Protein AF-0000000081114114 (afdb_homodimer)

InterPro domains:
  IPR005135 Endonuclease/exonuclease/phosphatase [PF03372] (8-109)
  IPR036691 Endonuclease/exonuclease/phosphatase superfamily [G3DSA:3.60.10.10] (4-136)
  IPR036691 Endonuclease/exonuclease/phosphatase superfamily [SSF56219] (5-132)

Structure (mmCIF, N/CA/C/O backbone):
data_AF-0000000081114114-model_v1
#
loop_
_entity.id
_entity.type
_entity.pdbx_description
1 polymer 'Endonuclease/exonuclease/phosphatase domain-containing protein'
#
loop_
_atom_site.group_PDB
_atom_site.id
_atom_site.type_symbol
_atom_site.label_atom_id
_atom_site.label_alt_id
_atom_site.label_comp_id
_atom_site.label_asym_id
_atom_site.label_entity_id
_atom_site.label_seq_id
_atom_site.pdbx_PDB_ins_code
_atom_site.Cartn_x
_atom_site.Cartn_y
_atom_site.Cartn_z
_atom_site.occupancy
_atom_site.B_iso_or_equiv
_atom_site.auth_seq_id
_atom_site.auth_comp_id
_atom_site.auth_asym_id
_atom_site.auth_atom_id
_atom_site.pdbx_PDB_model_num
ATOM 1 N N . MET A 1 1 ? -16.547 -16 9.93 1 37.5 1 MET A N 1
ATOM 2 C CA . MET A 1 1 ? -16.812 -14.609 9.562 1 37.5 1 MET A CA 1
ATOM 3 C C . MET A 1 1 ? -15.562 -13.75 9.773 1 37.5 1 MET A C 1
ATOM 5 O O . MET A 1 1 ? -14.805 -13.969 10.719 1 37.5 1 MET A O 1
ATOM 9 N N . LEU A 1 2 ? -15.039 -13.219 8.719 1 48.25 2 LEU A N 1
ATOM 10 C CA . LEU A 1 2 ? -13.75 -12.555 8.844 1 48.25 2 LEU A CA 1
ATOM 11 C C . LEU A 1 2 ? -13.797 -11.453 9.898 1 48.25 2 LEU A C 1
ATOM 13 O O . LEU A 1 2 ? -14.156 -10.312 9.586 1 48.25 2 LEU A O 1
ATOM 17 N N . ASN A 1 3 ? -14.141 -11.703 11.172 1 54.16 3 ASN A N 1
ATOM 18 C CA . ASN A 1 3 ? -14.328 -10.742 12.25 1 54.16 3 ASN A CA 1
ATOM 19 C C . ASN A 1 3 ? -13.102 -9.844 12.414 1 54.16 3 ASN A C 1
ATOM 21 O O . ASN A 1 3 ? -13.211 -8.719 12.906 1 54.16 3 ASN A O 1
ATOM 25 N N . LYS A 1 4 ? -11.977 -10.461 11.922 1 69.81 4 LYS A N 1
ATOM 26 C CA . LYS A 1 4 ? -10.758 -9.672 12.109 1 69.81 4 LYS A CA 1
ATOM 27 C C . LYS A 1 4 ? -9.859 -9.75 10.875 1 69.81 4 LYS A C 1
ATOM 29 O O . LYS A 1 4 ? -9.523 -10.844 10.414 1 69.81 4 LYS A O 1
ATOM 34 N N . ILE A 1 5 ? -9.859 -8.672 10.023 1 80.56 5 ILE A N 1
ATOM 35 C CA . ILE A 1 5 ? -8.984 -8.758 8.859 1 80.56 5 ILE A CA 1
ATOM 36 C C . ILE A 1 5 ? -7.812 -7.789 9.016 1 80.56 5 ILE A C 1
ATOM 38 O O . ILE A 1 5 ? -8.008 -6.629 9.375 1 80.56 5 ILE A O 1
ATOM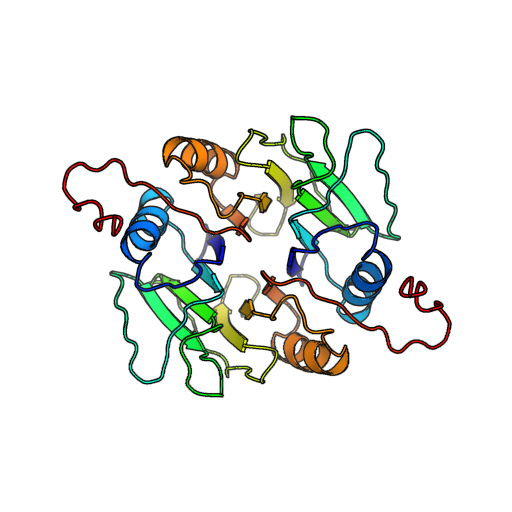 42 N N . LYS A 1 6 ? -6.625 -8.359 8.922 1 86.19 6 LYS A N 1
ATOM 43 C CA . LYS A 1 6 ? -5.387 -7.586 8.953 1 86.19 6 LYS A CA 1
ATOM 44 C C . LYS A 1 6 ? -4.684 -7.621 7.594 1 86.19 6 LYS A C 1
ATOM 46 O O . LYS A 1 6 ? -4.293 -8.688 7.121 1 86.19 6 LYS A O 1
ATOM 51 N N . ILE A 1 7 ? -4.551 -6.387 7.016 1 87.5 7 ILE A N 1
ATOM 52 C CA . ILE A 1 7 ? -3.941 -6.273 5.695 1 87.5 7 ILE A CA 1
ATOM 53 C C . ILE A 1 7 ? -2.754 -5.312 5.758 1 87.5 7 ILE A C 1
ATOM 55 O O . ILE A 1 7 ? -2.834 -4.258 6.391 1 87.5 7 ILE A O 1
ATOM 59 N N . ALA A 1 8 ? -1.68 -5.715 5.066 1 87.06 8 ALA A N 1
ATOM 60 C CA . ALA A 1 8 ? -0.523 -4.836 4.93 1 87.06 8 ALA A CA 1
ATOM 61 C C . ALA A 1 8 ? 0.02 -4.855 3.504 1 87.06 8 ALA A C 1
ATOM 63 O O . ALA A 1 8 ? -0.26 -5.781 2.74 1 87.06 8 ALA A O 1
ATOM 64 N N . THR A 1 9 ? 0.69 -3.801 3.135 1 86.75 9 THR A N 1
ATOM 65 C CA . THR A 1 9 ? 1.368 -3.725 1.846 1 86.75 9 THR A CA 1
ATOM 66 C C . THR A 1 9 ? 2.875 -3.576 2.035 1 86.75 9 THR A C 1
ATOM 68 O O . THR A 1 9 ? 3.326 -2.984 3.018 1 86.75 9 THR A O 1
ATOM 71 N N . TRP A 1 10 ? 3.67 -4.148 1.046 1 84.38 10 TRP A N 1
ATOM 72 C CA . TRP A 1 10 ? 5.125 -4.098 1.134 1 84.38 10 TRP A CA 1
ATOM 73 C C . TRP A 1 10 ? 5.754 -4.117 -0.254 1 84.38 10 TRP A C 1
ATOM 75 O O . TRP A 1 10 ? 5.465 -5 -1.062 1 84.38 10 TRP A O 1
ATOM 85 N N . ASN A 1 11 ? 6.551 -3.113 -0.497 1 83.12 11 ASN A N 1
ATOM 86 C CA . ASN A 1 11 ? 7.465 -3.207 -1.628 1 83.12 11 ASN A CA 1
ATOM 87 C C . ASN A 1 11 ? 8.766 -3.908 -1.24 1 83.12 11 ASN A C 1
ATOM 89 O O . ASN A 1 11 ? 9.602 -3.33 -0.549 1 83.12 11 ASN A O 1
ATOM 93 N N . THR A 1 12 ? 8.945 -5.082 -1.725 1 83.38 12 THR A N 1
ATOM 94 C CA . THR A 1 12 ? 10 -5.934 -1.192 1 83.38 12 THR A CA 1
ATOM 95 C C . THR A 1 12 ? 11.305 -5.719 -1.965 1 83.38 12 THR A C 1
ATOM 97 O O . THR A 1 12 ? 12.375 -6.145 -1.52 1 83.38 12 THR A O 1
ATOM 100 N N . ASN A 1 13 ? 11.164 -5.188 -3.176 1 83.88 13 ASN A N 1
ATOM 101 C CA . ASN A 1 13 ? 12.328 -5.125 -4.059 1 83.88 13 ASN A CA 1
ATOM 102 C C . ASN A 1 13 ? 12.938 -6.504 -4.277 1 83.88 13 ASN A C 1
ATOM 104 O O . ASN A 1 13 ? 14.148 -6.676 -4.148 1 83.88 13 ASN A O 1
ATOM 108 N N . GLY A 1 14 ? 12.148 -7.379 -4.473 1 89.94 14 GLY A N 1
ATOM 109 C CA . GLY A 1 14 ? 12.508 -8.781 -4.586 1 89.94 14 GLY A CA 1
ATOM 110 C C . GLY A 1 14 ? 11.922 -9.641 -3.486 1 89.94 14 GLY A C 1
ATOM 111 O O . GLY A 1 14 ? 12.328 -9.547 -2.328 1 89.94 14 GLY A O 1
ATOM 112 N N . LEU A 1 15 ? 11.102 -10.5 -3.783 1 92.19 15 LEU A N 1
ATOM 113 C CA . LEU A 1 15 ? 10.383 -11.297 -2.795 1 92.19 15 LEU A CA 1
ATOM 114 C C . LEU A 1 15 ? 11.234 -12.469 -2.318 1 92.19 15 LEU A C 1
ATOM 116 O O . LEU A 1 15 ? 11.289 -12.758 -1.12 1 92.19 15 LEU A O 1
ATOM 120 N N . SER A 1 16 ? 11.914 -13.109 -3.197 1 94.38 16 SER A N 1
ATOM 121 C CA . SER A 1 16 ? 12.664 -14.312 -2.85 1 94.38 16 SER A CA 1
ATOM 122 C C . SER A 1 16 ? 13.75 -14.008 -1.826 1 94.38 16 SER A C 1
ATOM 124 O O . SER A 1 16 ? 13.852 -14.68 -0.796 1 94.38 16 SER A O 1
ATOM 126 N N . PRO A 1 17 ? 14.555 -12.953 -2.111 1 89 17 PRO A N 1
ATOM 127 C CA . PRO A 1 17 ? 15.586 -12.648 -1.114 1 89 17 PRO A CA 1
ATOM 128 C C . PRO A 1 17 ? 14.992 -12.219 0.229 1 89 17 PRO A C 1
ATOM 130 O O . PRO A 1 17 ? 15.672 -12.289 1.255 1 89 17 PRO A O 1
ATOM 133 N N . ASN A 1 18 ? 13.75 -11.867 0.223 1 87 18 ASN A N 1
ATOM 134 C CA . ASN A 1 18 ? 13.141 -11.352 1.443 1 87 18 ASN A CA 1
ATOM 135 C C . ASN A 1 18 ? 12.102 -12.312 2 1 87 18 ASN A C 1
ATOM 137 O O . ASN A 1 18 ? 11.281 -11.93 2.838 1 87 18 ASN A O 1
ATOM 141 N N . LYS A 1 19 ? 12.086 -13.5 1.555 1 91.25 19 LYS A N 1
ATOM 142 C CA . LYS A 1 19 ? 11.094 -14.492 1.96 1 91.25 19 LYS A CA 1
ATOM 143 C C . LYS A 1 19 ? 11.078 -14.664 3.477 1 91.25 19 LYS A C 1
ATOM 145 O O . LYS A 1 19 ? 10 -14.727 4.082 1 91.25 19 LYS A O 1
ATOM 150 N N . GLY A 1 20 ? 12.266 -14.742 4.066 1 87.69 20 GLY A N 1
ATOM 151 C CA . GLY A 1 20 ? 12.336 -14.898 5.512 1 87.69 20 GLY A CA 1
ATOM 152 C C . GLY A 1 20 ? 11.648 -13.781 6.27 1 87.69 20 GLY A C 1
ATOM 153 O O . GLY A 1 20 ? 10.883 -14.039 7.203 1 87.69 20 GLY A O 1
ATOM 154 N N . GLU A 1 21 ? 11.906 -12.633 5.883 1 84.06 21 GLU A N 1
ATOM 155 C CA . GLU A 1 21 ? 11.305 -11.469 6.531 1 84.06 21 GLU A CA 1
ATOM 156 C C . GLU A 1 21 ? 9.789 -11.453 6.324 1 84.06 21 GLU A C 1
ATOM 158 O O . GLU A 1 21 ? 9.039 -11.062 7.223 1 84.06 21 GLU A O 1
ATOM 163 N N . VAL A 1 22 ? 9.422 -11.844 5.223 1 87.62 22 VAL A N 1
ATOM 164 C CA . VAL A 1 22 ? 7.996 -11.914 4.918 1 87.62 22 VAL A CA 1
ATOM 165 C C . VAL A 1 22 ? 7.316 -12.914 5.852 1 87.62 22 VAL A C 1
ATOM 167 O O . VAL A 1 22 ? 6.27 -12.617 6.43 1 87.62 22 VAL A O 1
ATOM 170 N N . GLU A 1 23 ? 7.906 -14.023 6.016 1 91.25 23 GLU A N 1
ATOM 171 C CA . GLU A 1 23 ? 7.348 -15.055 6.891 1 91.25 23 GLU A CA 1
ATOM 172 C C . GLU A 1 23 ? 7.246 -14.562 8.328 1 91.25 23 GLU A C 1
ATOM 174 O O . GLU A 1 23 ? 6.246 -14.805 9.008 1 91.25 23 GLU A O 1
ATOM 179 N N . VAL A 1 24 ? 8.242 -13.891 8.719 1 84.25 24 VAL A N 1
ATOM 180 C CA . VAL A 1 24 ? 8.258 -13.352 10.078 1 84.25 24 VAL A CA 1
ATOM 181 C C . VAL A 1 24 ? 7.129 -12.344 10.242 1 84.25 24 VAL A C 1
ATOM 183 O O . VAL A 1 24 ? 6.395 -12.375 11.234 1 84.25 24 VAL A O 1
ATOM 186 N N . LEU A 1 25 ? 6.984 -11.508 9.32 1 83.69 25 LEU A N 1
ATOM 187 C CA . LEU A 1 25 ? 5.945 -10.484 9.352 1 83.69 25 LEU A CA 1
ATOM 188 C C . LEU A 1 25 ? 4.559 -11.117 9.422 1 83.69 25 LEU A C 1
ATOM 190 O O . LEU A 1 25 ? 3.717 -10.703 10.219 1 83.69 25 LEU A O 1
ATOM 194 N N . LEU A 1 26 ? 4.348 -12.086 8.594 1 90.44 26 LEU A N 1
ATOM 195 C CA . LEU A 1 26 ? 3.061 -12.773 8.531 1 90.44 26 LEU A CA 1
ATOM 196 C C . LEU A 1 26 ? 2.732 -13.438 9.867 1 90.44 26 LEU A C 1
ATOM 198 O O . LEU A 1 26 ? 1.609 -13.32 10.367 1 90.44 26 LEU A O 1
ATOM 202 N N . LYS A 1 27 ? 3.705 -14.047 10.398 1 89.19 27 LYS A N 1
ATOM 203 C CA . LYS A 1 27 ? 3.502 -14.805 11.633 1 89.19 27 LYS A CA 1
ATOM 204 C C . LYS A 1 27 ? 3.383 -13.867 12.836 1 89.19 27 LYS A C 1
ATOM 206 O O . LYS A 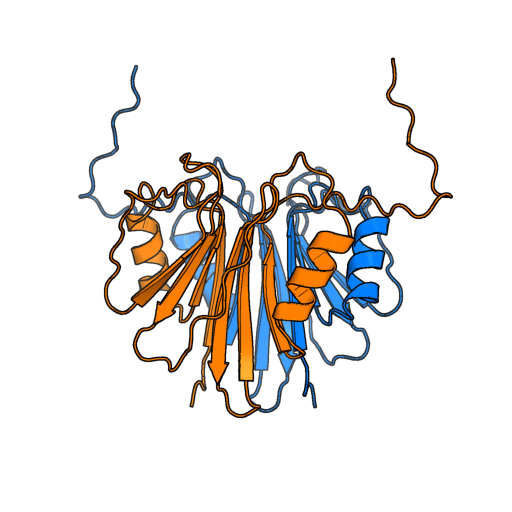1 27 ? 2.449 -13.984 13.625 1 89.19 27 LYS A O 1
ATOM 211 N N . MET A 1 28 ? 4.277 -12.969 12.961 1 84.19 28 MET A N 1
ATOM 212 C CA . MET A 1 28 ? 4.367 -12.102 14.133 1 84.19 28 MET A CA 1
ATOM 213 C C . MET A 1 28 ? 3.104 -11.258 14.281 1 84.19 28 MET A C 1
ATOM 215 O O . MET A 1 28 ? 2.639 -11.016 15.398 1 84.19 28 MET A O 1
ATOM 219 N N . HIS A 1 29 ? 2.602 -10.891 13.188 1 83.88 29 HIS A N 1
ATOM 220 C CA . HIS A 1 29 ? 1.471 -9.977 13.266 1 83.88 29 HIS A CA 1
ATOM 221 C C . HIS A 1 29 ? 0.183 -10.648 12.797 1 83.88 29 HIS A C 1
ATOM 223 O O . HIS A 1 29 ? -0.855 -9.992 12.68 1 83.88 29 HIS A O 1
ATOM 229 N N . ASP A 1 30 ? 0.283 -11.875 12.555 1 89.44 30 ASP A N 1
ATOM 230 C CA . ASP A 1 30 ? -0.873 -12.688 12.18 1 89.44 30 ASP A CA 1
ATOM 231 C C . ASP A 1 30 ? -1.651 -12.031 11.039 1 89.44 30 ASP A C 1
ATOM 233 O O . ASP A 1 30 ? -2.869 -11.859 11.125 1 89.44 30 ASP A O 1
ATOM 237 N N . LEU A 1 31 ? -0.92 -11.617 9.961 1 89.62 31 LEU A N 1
ATOM 238 C CA . LEU A 1 31 ? -1.549 -10.945 8.828 1 89.62 31 LEU A CA 1
ATOM 239 C C . LEU A 1 31 ? -2.436 -11.906 8.047 1 89.62 31 LEU A C 1
ATOM 241 O O . LEU A 1 31 ? -2.059 -13.055 7.812 1 89.62 31 LEU A O 1
ATOM 245 N N . ASP A 1 32 ? -3.59 -11.391 7.664 1 90.38 32 ASP A N 1
ATOM 246 C CA . ASP A 1 32 ? -4.496 -12.18 6.832 1 90.38 32 ASP A CA 1
ATOM 247 C C . ASP A 1 32 ? -4.125 -12.07 5.355 1 90.38 32 ASP A C 1
ATOM 249 O O . ASP A 1 32 ? -4.211 -13.047 4.613 1 90.38 32 ASP A O 1
ATOM 253 N N . ILE A 1 33 ? -3.748 -10.852 5 1 90.75 33 ILE A N 1
ATOM 254 C CA . ILE A 1 33 ? -3.396 -10.562 3.613 1 90.75 33 ILE A CA 1
ATOM 255 C C . ILE A 1 33 ? -2.17 -9.656 3.568 1 90.75 33 ILE A C 1
ATOM 257 O O . ILE A 1 33 ? -2.078 -8.688 4.324 1 90.75 33 ILE A O 1
ATOM 261 N N . LEU A 1 34 ? -1.239 -9.992 2.734 1 91.69 34 LEU A N 1
ATOM 262 C CA . LEU A 1 34 ? -0.094 -9.141 2.434 1 91.69 34 LEU A CA 1
ATOM 263 C C . LEU A 1 34 ? -0.015 -8.844 0.94 1 91.69 34 LEU A C 1
ATOM 265 O O . LEU A 1 34 ? 0.002 -9.766 0.12 1 91.69 34 LEU A O 1
ATOM 269 N N . LEU A 1 35 ? -0.021 -7.594 0.625 1 91.06 35 LEU A N 1
ATOM 270 C CA . LEU A 1 35 ? 0.13 -7.133 -0.751 1 91.06 35 LEU A CA 1
ATOM 271 C C . LEU A 1 35 ? 1.579 -6.762 -1.045 1 91.06 35 LEU A C 1
ATOM 273 O O . LEU A 1 35 ? 2.158 -5.914 -0.362 1 91.06 35 LEU A O 1
ATOM 277 N N . ILE A 1 36 ? 2.107 -7.355 -2.078 1 91.44 36 ILE A N 1
ATOM 278 C CA . ILE A 1 36 ? 3.525 -7.172 -2.363 1 91.44 36 ILE A CA 1
ATOM 279 C C . ILE A 1 36 ? 3.695 -6.508 -3.729 1 91.44 36 ILE A C 1
ATOM 281 O O . ILE A 1 36 ? 3.061 -6.91 -4.703 1 91.44 36 ILE A O 1
ATOM 285 N N . ALA A 1 37 ? 4.492 -5.508 -3.723 1 88.56 37 ALA A N 1
ATOM 286 C CA . ALA A 1 37 ? 4.996 -4.945 -4.973 1 88.56 37 ALA A CA 1
ATOM 287 C C . ALA A 1 37 ? 6.473 -5.285 -5.172 1 88.56 37 ALA A C 1
ATOM 289 O O . ALA A 1 37 ? 7.227 -5.383 -4.199 1 88.56 37 ALA A O 1
ATOM 290 N N . GLU A 1 38 ? 6.91 -5.438 -6.441 1 88.5 38 GLU A N 1
ATOM 291 C CA . GLU A 1 38 ? 8.273 -5.746 -6.871 1 88.5 38 GLU A CA 1
ATOM 292 C C . GLU A 1 38 ? 8.711 -7.121 -6.379 1 88.5 38 GLU A C 1
ATOM 294 O O . GLU A 1 38 ? 9.664 -7.234 -5.613 1 88.5 38 GLU A O 1
ATOM 299 N N . THR A 1 39 ? 8.086 -8.109 -6.859 1 94.12 39 THR A N 1
ATOM 300 C CA . THR A 1 39 ? 8.477 -9.484 -6.555 1 94.12 39 THR A CA 1
ATOM 301 C C . THR A 1 39 ? 9.758 -9.859 -7.293 1 94.12 39 THR A C 1
ATOM 303 O O . THR A 1 39 ? 10.539 -10.688 -6.812 1 94.12 39 THR A O 1
ATOM 306 N N . HIS A 1 40 ? 9.938 -9.312 -8.461 1 95.75 40 HIS A N 1
ATOM 307 C CA . HIS A 1 40 ? 11.016 -9.633 -9.383 1 95.75 40 HIS A CA 1
ATOM 308 C C . HIS A 1 40 ? 10.914 -11.078 -9.867 1 95.75 40 HIS A C 1
ATOM 310 O O . HIS A 1 40 ? 11.938 -11.734 -10.086 1 95.75 40 HIS A O 1
ATOM 316 N N . PHE A 1 41 ? 9.734 -11.578 -9.938 1 97.44 41 PHE A N 1
ATOM 317 C CA . PHE A 1 41 ? 9.523 -12.953 -10.359 1 97.44 41 PHE A CA 1
ATOM 318 C C . PHE A 1 41 ? 9.484 -13.047 -11.883 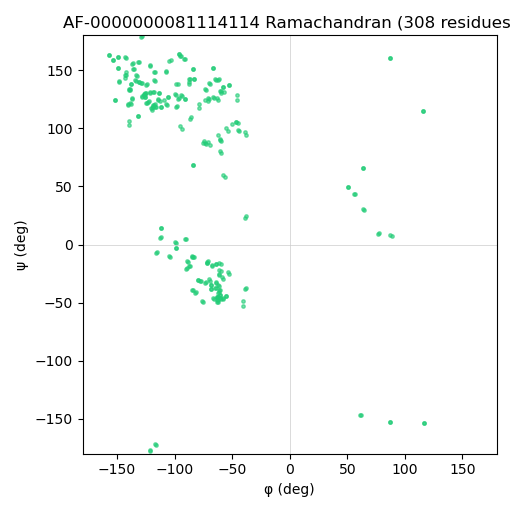1 97.44 41 PHE A C 1
ATOM 320 O O . PHE A 1 41 ? 9.07 -12.102 -12.555 1 97.44 41 PHE A O 1
ATOM 327 N N . THR A 1 42 ? 9.867 -14.156 -12.406 1 97.25 42 THR A N 1
ATOM 328 C CA . THR A 1 42 ? 9.688 -14.594 -13.789 1 97.25 42 THR A CA 1
ATOM 329 C C . THR A 1 42 ? 8.906 -15.898 -13.844 1 97.25 42 THR A C 1
ATOM 331 O O . THR A 1 42 ? 8.438 -16.406 -12.82 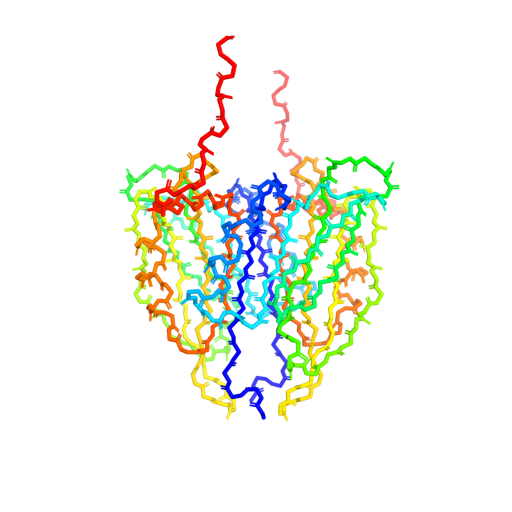1 97.25 42 THR A O 1
ATOM 334 N N . LYS A 1 43 ? 8.789 -16.344 -15.031 1 94.69 43 LYS A N 1
ATOM 335 C CA . LYS A 1 43 ? 8.062 -17.594 -15.219 1 94.69 43 LYS A CA 1
ATOM 336 C C . LYS A 1 43 ? 8.75 -18.734 -14.477 1 94.69 43 LYS A C 1
ATOM 338 O O . LYS A 1 43 ? 8.109 -19.75 -14.164 1 94.69 43 LYS A O 1
ATOM 343 N N . ASN A 1 44 ? 9.945 -18.516 -14.102 1 95.44 44 ASN A N 1
ATOM 344 C CA . ASN A 1 44 ? 10.727 -19.578 -13.469 1 95.44 44 ASN A CA 1
ATOM 345 C C . ASN A 1 44 ? 10.734 -19.438 -11.945 1 95.44 44 ASN A C 1
ATOM 347 O O . ASN A 1 44 ? 11.312 -20.266 -11.25 1 95.44 44 ASN A O 1
ATOM 351 N N . SER A 1 45 ? 10.133 -18.422 -11.531 1 96.06 45 SER A N 1
ATOM 352 C CA . SER A 1 45 ? 10.148 -18.172 -10.094 1 96.06 45 SER A CA 1
ATOM 353 C C . SER A 1 45 ? 9.062 -18.969 -9.383 1 96.06 45 SER A C 1
ATOM 355 O O . SER A 1 45 ? 7.98 -19.188 -9.93 1 96.06 45 SER A O 1
ATOM 357 N N . GLN A 1 46 ? 9.461 -19.422 -8.211 1 93.56 46 GLN A N 1
ATOM 358 C CA . GLN A 1 46 ? 8.508 -20.109 -7.336 1 93.56 46 GLN A CA 1
ATOM 359 C C . GLN A 1 46 ? 8.758 -19.75 -5.875 1 93.56 46 GLN A C 1
ATOM 361 O O . GLN A 1 46 ? 9.906 -19.562 -5.461 1 93.56 46 GLN A O 1
ATOM 366 N N . ILE A 1 47 ? 7.656 -19.688 -5.141 1 96.06 47 ILE A N 1
ATOM 367 C CA . ILE A 1 47 ? 7.773 -19.422 -3.715 1 96.06 47 ILE A CA 1
ATOM 368 C C . ILE A 1 47 ? 6.652 -20.125 -2.959 1 96.06 47 ILE A C 1
ATOM 370 O O . ILE A 1 47 ? 5.531 -20.234 -3.463 1 96.06 47 ILE A O 1
ATOM 374 N N . TYR A 1 48 ? 7.027 -20.656 -1.806 1 97 48 TYR A N 1
ATOM 375 C CA . TYR A 1 48 ? 6.066 -21.281 -0.905 1 97 48 TYR A CA 1
ATOM 376 C C . TYR A 1 48 ? 6.16 -20.688 0.494 1 97 48 TYR A C 1
ATOM 378 O O . TYR A 1 48 ? 7.258 -20.531 1.035 1 97 48 TYR A O 1
ATOM 386 N N . ILE A 1 49 ? 5.043 -20.312 0.994 1 97.12 49 ILE A N 1
ATOM 387 C CA . ILE A 1 49 ? 4.922 -19.859 2.371 1 97.12 49 ILE A CA 1
ATOM 388 C C . ILE A 1 49 ? 3.805 -20.625 3.076 1 97.12 49 ILE A C 1
ATOM 390 O O . ILE A 1 49 ? 2.656 -20.609 2.631 1 97.12 49 ILE A O 1
ATOM 394 N N . LYS A 1 50 ? 4.09 -21.203 4.207 1 96.81 50 LYS A N 1
ATOM 395 C CA . LYS A 1 50 ? 3.152 -22.047 4.93 1 96.81 50 LYS A CA 1
ATOM 396 C C . LYS A 1 50 ? 1.893 -21.266 5.312 1 96.81 50 LYS A C 1
ATOM 398 O O . LYS A 1 50 ? 1.975 -20.141 5.785 1 96.81 50 LYS A O 1
ATOM 403 N N . ASN A 1 51 ? 0.7 -21.859 5.047 1 97.75 51 ASN A N 1
ATOM 404 C CA . ASN A 1 51 ? -0.614 -21.391 5.469 1 97.75 51 ASN A CA 1
ATOM 405 C C . ASN A 1 51 ? -1.09 -20.219 4.617 1 97.75 51 ASN A C 1
ATOM 407 O O . ASN A 1 51 ? -2.074 -19.562 4.953 1 97.75 51 ASN A O 1
ATOM 411 N N . TYR A 1 52 ? -0.311 -20 3.561 1 98.38 52 TYR A N 1
ATOM 412 C CA . TYR A 1 52 ? -0.72 -18.906 2.684 1 98.38 52 TYR A CA 1
ATOM 413 C C . TYR A 1 52 ? -0.784 -19.375 1.232 1 98.38 52 TYR A C 1
ATOM 415 O O . TYR A 1 52 ? 0.061 -20.141 0.784 1 98.38 52 TYR A O 1
ATOM 423 N N . ASN A 1 53 ? -1.828 -18.922 0.55 1 98.25 53 ASN A N 1
ATOM 424 C CA . ASN A 1 53 ? -1.856 -18.969 -0.908 1 98.25 53 ASN A CA 1
ATOM 425 C C . ASN A 1 53 ? -1.207 -17.734 -1.521 1 98.25 53 ASN A C 1
ATOM 427 O O . ASN A 1 53 ? -1.371 -16.625 -1.013 1 98.25 53 ASN A O 1
ATOM 431 N N . ILE A 1 54 ? -0.502 -17.969 -2.623 1 98.12 54 ILE A N 1
ATOM 432 C CA . ILE A 1 54 ? 0.231 -16.875 -3.244 1 98.12 54 ILE A CA 1
ATOM 433 C C . ILE A 1 54 ? -0.168 -16.75 -4.715 1 98.12 54 ILE A C 1
ATOM 435 O O . ILE A 1 54 ? -0.123 -17.734 -5.457 1 98.12 54 ILE A O 1
ATOM 439 N N . TYR A 1 55 ? -0.557 -15.586 -5.082 1 97.94 55 TYR A N 1
ATOM 440 C CA . TYR A 1 55 ? -0.852 -15.242 -6.469 1 97.94 55 TYR A CA 1
ATOM 441 C C . TYR A 1 55 ? 0.09 -14.156 -6.973 1 97.94 55 TYR A C 1
ATOM 443 O O . TYR A 1 55 ? 0.41 -13.219 -6.246 1 97.94 55 TYR A O 1
ATOM 451 N N . THR A 1 56 ? 0.508 -14.305 -8.234 1 97.06 56 THR A N 1
ATOM 452 C CA . THR A 1 56 ? 1.513 -13.367 -8.711 1 97.06 56 THR A CA 1
ATOM 453 C C . THR A 1 56 ? 1.162 -12.859 -10.109 1 97.06 56 THR A C 1
ATOM 455 O O . THR A 1 56 ? 0.472 -13.547 -10.867 1 97.06 56 THR A O 1
ATOM 458 N N . THR A 1 57 ? 1.58 -11.688 -10.383 1 96.19 57 THR A N 1
ATOM 459 C CA . THR A 1 57 ? 1.646 -11.102 -11.719 1 96.19 57 THR A CA 1
ATOM 460 C C . THR A 1 57 ? 3.062 -10.625 -12.031 1 96.19 57 THR A C 1
ATOM 462 O O . THR A 1 57 ? 3.602 -9.766 -11.328 1 96.19 57 THR A O 1
ATOM 465 N N . ASN A 1 58 ? 3.572 -11.164 -13.086 1 96.56 58 ASN A N 1
ATOM 466 C CA . ASN A 1 58 ? 4.938 -10.82 -13.469 1 96.56 58 ASN A CA 1
ATOM 467 C C . ASN A 1 58 ? 4.969 -9.695 -14.5 1 96.56 58 ASN A C 1
ATOM 469 O O . ASN A 1 58 ? 3.959 -9.414 -15.148 1 96.56 58 ASN A O 1
ATOM 473 N N . HIS A 1 59 ? 6.145 -9.172 -14.531 1 95.38 59 HIS A N 1
ATOM 474 C CA . HIS A 1 59 ? 6.332 -8.258 -15.648 1 95.38 59 HIS A CA 1
ATOM 475 C C . HIS A 1 59 ? 6.184 -8.977 -16.984 1 95.38 59 HIS A C 1
ATOM 477 O O . HIS A 1 59 ? 6.66 -10.102 -17.141 1 95.38 59 HIS A O 1
ATOM 483 N N . PRO A 1 60 ? 5.578 -8.305 -17.922 1 94.75 60 PRO A N 1
ATOM 484 C CA . PRO A 1 60 ? 5.246 -9 -19.156 1 94.75 60 PRO A CA 1
ATOM 485 C C . PRO A 1 60 ? 6.473 -9.312 -20.016 1 94.75 60 PRO A C 1
ATOM 487 O O . PRO A 1 60 ? 6.426 -10.188 -20.875 1 94.75 60 PRO A O 1
ATOM 490 N N . ASP A 1 61 ? 7.535 -8.703 -19.75 1 94.69 61 ASP A N 1
ATOM 491 C CA . ASP A 1 61 ? 8.703 -8.938 -20.594 1 94.69 61 ASP A CA 1
ATOM 492 C C . ASP A 1 61 ? 9.469 -10.172 -20.125 1 94.69 61 ASP A C 1
ATOM 494 O O . ASP A 1 61 ? 10.461 -10.562 -20.75 1 94.69 61 ASP A O 1
ATOM 498 N N . GLY A 1 62 ? 9.148 -10.633 -19.094 1 93.94 62 GLY A N 1
ATOM 499 C CA . GLY A 1 62 ? 9.711 -11.891 -18.625 1 93.94 62 GLY A CA 1
ATOM 500 C C . GLY A 1 62 ? 11 -11.727 -17.859 1 93.94 62 GLY A C 1
ATOM 501 O O . GLY A 1 62 ? 11.617 -12.711 -17.453 1 93.94 62 GLY A O 1
ATOM 502 N N . THR A 1 63 ? 11.344 -10.469 -17.578 1 94.19 63 THR A N 1
ATOM 503 C CA . THR A 1 63 ? 12.57 -10.219 -16.812 1 94.19 63 THR A CA 1
ATOM 504 C C . THR A 1 63 ? 12.266 -10.039 -15.336 1 94.19 63 THR A C 1
ATOM 506 O O . THR A 1 63 ? 11.109 -9.844 -14.953 1 94.19 63 THR A O 1
ATOM 509 N N . ALA A 1 64 ? 13.344 -10.156 -14.617 1 95.62 64 ALA A N 1
ATOM 510 C CA . ALA A 1 64 ? 13.203 -10.164 -13.164 1 95.62 64 ALA A CA 1
ATOM 511 C C . ALA A 1 64 ? 13.133 -8.742 -12.617 1 95.62 64 ALA A C 1
ATOM 513 O O . ALA A 1 64 ? 14.023 -8.305 -11.875 1 95.62 64 ALA A O 1
ATOM 514 N N . HIS A 1 65 ? 12.125 -8.078 -12.883 1 93.81 65 HIS A N 1
ATOM 515 C CA . HIS A 1 65 ? 11.844 -6.766 -12.32 1 93.81 65 HIS A CA 1
ATOM 516 C C . HIS A 1 65 ? 10.344 -6.527 -12.18 1 93.81 65 HIS A C 1
ATOM 518 O O . HIS A 1 65 ? 9.547 -7.242 -12.789 1 93.81 65 HIS A O 1
ATOM 524 N N . GLY A 1 66 ? 9.992 -5.57 -11.359 1 90.88 66 GLY A N 1
ATOM 525 C CA . GLY A 1 66 ? 8.578 -5.309 -11.141 1 90.88 66 GLY A CA 1
ATOM 526 C C . GLY A 1 66 ? 7.832 -6.492 -10.547 1 90.88 66 GLY A C 1
ATOM 527 O O . GLY A 1 66 ? 8.336 -7.152 -9.633 1 90.88 66 GLY A O 1
ATOM 528 N N . GLY A 1 67 ? 6.582 -6.617 -10.938 1 93.56 67 GLY A N 1
ATOM 529 C CA . GLY A 1 67 ? 5.762 -7.734 -10.5 1 93.56 67 GLY A CA 1
ATOM 530 C C . GLY A 1 67 ? 5.059 -7.469 -9.18 1 93.56 67 GLY A C 1
ATOM 531 O O . GLY A 1 67 ? 5.5 -6.629 -8.391 1 93.56 67 GLY A O 1
ATOM 532 N N . THR A 1 68 ? 4.047 -8.234 -8.953 1 94.56 68 THR A N 1
ATOM 533 C CA . THR A 1 68 ? 3.242 -8.117 -7.742 1 94.56 68 THR A CA 1
ATOM 534 C C . THR A 1 68 ? 2.795 -9.484 -7.246 1 94.56 68 THR A C 1
ATOM 536 O O . THR A 1 68 ? 2.855 -10.469 -7.992 1 94.56 68 THR A O 1
ATOM 539 N N . ALA A 1 69 ? 2.414 -9.469 -5.965 1 95.56 69 ALA A N 1
ATOM 540 C CA . ALA A 1 69 ? 1.85 -10.688 -5.391 1 95.56 69 ALA A CA 1
ATOM 541 C C . ALA A 1 69 ? 0.837 -10.367 -4.297 1 95.56 69 ALA A C 1
ATOM 543 O O . ALA A 1 69 ? 0.912 -9.305 -3.67 1 95.56 69 ALA A O 1
ATOM 544 N N . VAL A 1 70 ? -0.055 -11.25 -4.164 1 95.44 70 VAL A N 1
ATOM 545 C CA . VAL A 1 70 ? -0.959 -11.258 -3.018 1 95.44 70 VAL A CA 1
ATOM 546 C C . VAL A 1 70 ? -0.782 -12.547 -2.225 1 95.44 70 VAL A C 1
ATOM 548 O O . VAL A 1 70 ? -0.87 -13.648 -2.785 1 95.44 70 VAL A O 1
ATOM 551 N N . LEU A 1 71 ? -0.403 -12.391 -0.973 1 96.62 71 LEU A N 1
ATOM 552 C CA . LEU A 1 71 ? -0.412 -13.508 -0.03 1 96.62 71 LEU A CA 1
ATOM 553 C C . LEU A 1 71 ? -1.659 -13.469 0.846 1 96.62 71 LEU A C 1
ATOM 555 O O . LEU A 1 71 ? -1.967 -12.438 1.45 1 96.62 71 LEU A O 1
ATOM 559 N N . ILE A 1 72 ? -2.363 -14.586 0.927 1 95.31 72 ILE A N 1
ATOM 560 C CA . ILE A 1 72 ? -3.59 -14.633 1.715 1 95.31 72 ILE A CA 1
ATOM 561 C C . ILE A 1 72 ? -3.648 -15.945 2.5 1 95.31 72 ILE A C 1
ATOM 563 O O . ILE A 1 72 ? -3.303 -17 1.978 1 95.31 72 ILE A O 1
ATOM 567 N N . LYS A 1 73 ? -4.094 -15.82 3.77 1 95.81 73 LYS A N 1
ATOM 568 C CA . LYS A 1 73 ? -4.258 -17.031 4.574 1 95.81 73 LYS A CA 1
ATOM 569 C C . LYS A 1 73 ? -5.117 -18.062 3.848 1 95.81 73 LYS A C 1
ATOM 571 O O . LYS A 1 73 ? -6.172 -17.719 3.305 1 95.81 73 LYS A O 1
ATOM 576 N N . SER A 1 74 ? -4.711 -19.297 3.912 1 96.81 74 SER A N 1
ATOM 577 C CA . SER A 1 74 ? -5.379 -20.375 3.193 1 96.81 74 SER A CA 1
ATOM 578 C C . SER A 1 74 ? -6.773 -20.641 3.758 1 96.81 74 SER A C 1
ATOM 580 O O . SER A 1 74 ? -7.625 -21.219 3.082 1 96.81 74 SER A O 1
ATOM 582 N N . THR A 1 75 ? -7.043 -20.203 4.922 1 94.38 75 THR A N 1
ATOM 583 C CA . THR A 1 75 ? -8.312 -20.453 5.594 1 94.38 75 THR A CA 1
ATOM 584 C C . THR A 1 75 ? -9.375 -19.453 5.145 1 94.38 75 THR A C 1
ATOM 586 O O . THR A 1 75 ? -10.555 -19.625 5.445 1 94.38 75 THR A O 1
ATOM 589 N N . ILE A 1 76 ? -8.945 -18.438 4.441 1 91.88 76 ILE A N 1
ATOM 590 C CA . ILE A 1 76 ? -9.883 -17.406 4.004 1 91.88 76 ILE A CA 1
ATOM 591 C C . ILE A 1 76 ? -10.43 -17.766 2.623 1 91.88 76 ILE A C 1
ATOM 593 O O . ILE A 1 76 ? -9.664 -17.953 1.676 1 91.88 76 ILE A O 1
ATOM 597 N N . ASP A 1 77 ? -11.703 -17.812 2.555 1 92.56 77 ASP A N 1
ATOM 598 C CA . ASP A 1 77 ? -12.328 -18.047 1.256 1 92.56 77 ASP A CA 1
ATOM 599 C C . ASP A 1 77 ? -12.078 -16.891 0.305 1 92.56 77 ASP A C 1
ATOM 601 O O . ASP A 1 77 ? -12.312 -15.727 0.66 1 92.56 77 ASP A O 1
ATOM 605 N N . HIS A 1 78 ? -11.539 -17.219 -0.865 1 94.31 78 HIS A N 1
ATOM 606 C CA . HIS A 1 78 ? -11.203 -16.188 -1.844 1 94.31 78 HIS A CA 1
ATOM 607 C C . HIS A 1 78 ? -11.141 -16.766 -3.252 1 94.31 78 HIS A C 1
ATOM 609 O O . HIS A 1 78 ? -11.172 -17.984 -3.428 1 94.31 78 HIS A O 1
ATOM 615 N N . TYR A 1 79 ? -11.203 -15.828 -4.234 1 94.69 79 TYR A N 1
ATOM 616 C CA . TYR A 1 79 ? -10.969 -16.203 -5.625 1 94.69 79 TYR A CA 1
ATOM 617 C C . TYR A 1 79 ? -10.016 -15.227 -6.305 1 94.69 79 TYR A C 1
ATOM 619 O O . TYR A 1 79 ? -10.07 -14.023 -6.043 1 94.69 79 TYR A O 1
ATOM 627 N N . GLU A 1 80 ? -9.219 -15.836 -7.074 1 95.5 80 GLU A N 1
ATOM 628 C CA . GLU A 1 80 ? -8.32 -14.992 -7.852 1 95.5 80 GLU A CA 1
ATOM 629 C C . GLU A 1 80 ? -9.062 -14.266 -8.969 1 95.5 80 GLU A C 1
ATOM 631 O O . GLU A 1 80 ? -9.914 -14.852 -9.641 1 95.5 80 GLU A O 1
ATOM 636 N N . LEU A 1 81 ? -8.797 -13.016 -9.07 1 93.62 81 LEU A N 1
ATOM 637 C CA . LEU A 1 81 ? -9.289 -12.242 -10.211 1 93.62 81 LEU A CA 1
ATOM 638 C C . LEU A 1 81 ? -8.266 -12.242 -11.344 1 93.62 81 LEU A C 1
ATOM 640 O O . LEU A 1 81 ? -7.086 -12.5 -11.125 1 93.62 81 LEU A O 1
ATOM 644 N N . PRO A 1 82 ? -8.766 -11.938 -12.547 1 92.25 82 PRO A N 1
ATOM 645 C CA . PRO A 1 82 ? -7.812 -11.836 -13.648 1 92.25 82 PRO A CA 1
ATOM 646 C C . PRO A 1 82 ? -6.727 -10.797 -13.398 1 92.25 82 PRO A C 1
ATOM 648 O O . PRO A 1 82 ? -7.004 -9.734 -12.836 1 92.25 82 PRO A O 1
ATOM 651 N N . SER A 1 83 ? -5.555 -11.219 -13.719 1 90.12 83 SER A N 1
ATOM 652 C CA . SER A 1 83 ? -4.445 -10.281 -13.578 1 90.12 83 SER A CA 1
ATOM 653 C C . SER A 1 83 ? -4.566 -9.125 -14.562 1 90.12 83 SER A C 1
ATOM 655 O O . SER A 1 83 ? -5.184 -9.273 -15.617 1 90.12 83 SER A O 1
ATOM 657 N N . TYR A 1 84 ? -4.023 -8.039 -14.141 1 87.19 84 TYR A N 1
ATOM 658 C CA . TYR A 1 84 ? -3.859 -6.902 -15.039 1 87.19 84 TYR A CA 1
ATOM 659 C C . TYR A 1 84 ? -2.385 -6.59 -15.258 1 87.19 84 TYR A C 1
ATOM 661 O O . TYR A 1 84 ? -1.666 -6.262 -14.312 1 87.19 84 TYR A O 1
ATOM 669 N N . THR A 1 85 ? -1.968 -6.703 -16.516 1 89.94 85 THR A N 1
ATOM 670 C CA . THR A 1 85 ? -0.539 -6.539 -16.766 1 89.94 85 THR A CA 1
ATOM 671 C C . THR A 1 85 ? -0.294 -5.762 -18.047 1 89.94 85 THR A C 1
ATOM 673 O O . THR A 1 85 ? -0.834 -6.109 -19.094 1 89.94 85 THR A O 1
ATOM 676 N N . THR A 1 86 ? 0.34 -4.723 -17.875 1 85.56 86 THR A N 1
ATOM 677 C CA . THR A 1 86 ? 0.961 -3.965 -18.953 1 85.56 86 THR A CA 1
ATOM 678 C C . THR A 1 86 ? 2.43 -3.689 -18.656 1 85.56 86 THR A C 1
ATOM 680 O O . THR A 1 86 ? 2.941 -4.109 -17.609 1 85.56 86 THR A O 1
ATOM 683 N N . GLU A 1 87 ? 3.076 -3.02 -19.562 1 82.81 87 GLU A N 1
ATOM 684 C CA . GLU A 1 87 ? 4.469 -2.652 -19.328 1 82.81 87 GLU A CA 1
ATOM 685 C C . GLU A 1 87 ? 4.594 -1.738 -18.109 1 82.81 87 GLU A C 1
ATOM 687 O O . GLU A 1 87 ? 5.602 -1.776 -17.391 1 82.81 87 GLU A O 1
ATOM 692 N N . HIS A 1 88 ? 3.531 -1.056 -17.859 1 80.38 88 HIS A N 1
ATOM 693 C CA . HIS A 1 88 ? 3.676 -0.021 -16.844 1 80.38 88 HIS A CA 1
ATOM 694 C C . HIS A 1 88 ? 2.809 -0.319 -15.617 1 80.38 88 HIS A C 1
ATOM 696 O O . HIS A 1 88 ? 2.904 0.37 -14.602 1 80.38 88 HIS A O 1
ATOM 702 N N . ILE A 1 89 ? 1.993 -1.36 -15.734 1 85.25 89 ILE A N 1
ATOM 703 C CA . ILE A 1 89 ? 1.155 -1.729 -14.602 1 85.25 89 ILE A CA 1
ATOM 704 C C . ILE A 1 89 ? 1.129 -3.248 -14.445 1 85.25 89 ILE A C 1
ATOM 706 O O . ILE A 1 89 ? 0.795 -3.967 -15.391 1 85.25 89 ILE A O 1
ATOM 710 N N . GLN A 1 90 ? 1.524 -3.711 -13.352 1 91.19 90 GLN A N 1
ATOM 711 C CA . GLN A 1 90 ? 1.295 -5.086 -12.914 1 91.19 90 GLN A CA 1
ATOM 712 C C . GLN A 1 90 ? 0.391 -5.129 -11.688 1 91.19 90 GLN A C 1
ATOM 714 O O . GLN A 1 90 ? 0.666 -4.469 -10.688 1 91.19 90 GLN A O 1
ATOM 719 N N . ALA A 1 91 ? -0.697 -5.879 -11.781 1 92.12 91 ALA A N 1
ATOM 720 C CA . ALA A 1 91 ? -1.636 -5.934 -10.664 1 92.12 91 ALA A CA 1
ATOM 721 C C . ALA A 1 91 ? -2.107 -7.363 -10.414 1 92.12 91 ALA A C 1
ATOM 723 O O . ALA A 1 91 ? -2.504 -8.062 -11.344 1 92.12 91 ALA A O 1
ATOM 724 N N . THR A 1 92 ? -1.957 -7.797 -9.211 1 95.38 92 THR A N 1
ATOM 725 C CA . THR A 1 92 ? -2.523 -9.055 -8.734 1 95.38 92 THR A CA 1
ATOM 726 C C . THR A 1 92 ? -3.723 -8.797 -7.828 1 95.38 92 THR A C 1
ATOM 728 O O . THR A 1 92 ? -3.633 -8.016 -6.879 1 95.38 92 THR A O 1
ATOM 731 N N . SER A 1 93 ? -4.867 -9.469 -8.188 1 94.19 93 SER A N 1
ATOM 732 C CA . SER A 1 93 ? -6.082 -9.164 -7.441 1 94.19 93 SER A CA 1
ATOM 733 C C . SER A 1 93 ? -6.812 -10.438 -7.035 1 94.19 93 SER A C 1
ATOM 735 O O . SER A 1 93 ? -6.789 -11.43 -7.762 1 94.19 93 SER A O 1
ATOM 737 N N . ILE A 1 94 ? -7.434 -10.312 -5.836 1 94.5 94 ILE A N 1
ATOM 738 C CA . ILE A 1 94 ? -8.305 -11.383 -5.352 1 94.5 94 ILE A CA 1
ATOM 739 C C . ILE A 1 94 ? -9.633 -10.789 -4.875 1 94.5 94 ILE A C 1
ATOM 741 O O . ILE A 1 94 ? -9.727 -9.586 -4.629 1 94.5 94 ILE A O 1
ATOM 745 N N . GLN A 1 95 ? -10.57 -11.656 -4.883 1 93.06 95 GLN A N 1
ATOM 746 C CA . GLN A 1 95 ? -11.883 -11.312 -4.336 1 93.06 95 GLN A CA 1
ATOM 747 C C . GLN A 1 95 ? -12.188 -12.133 -3.084 1 93.06 95 GLN A C 1
ATOM 749 O O . GLN A 1 95 ? -11.992 -13.352 -3.07 1 93.06 95 GLN A O 1
ATOM 754 N N . ILE A 1 96 ? -12.609 -11.359 -2.041 1 87.62 96 ILE A N 1
ATOM 755 C CA . ILE A 1 96 ? -13.023 -12.039 -0.818 1 87.62 96 ILE A CA 1
ATOM 756 C C . ILE A 1 96 ? -14.469 -11.672 -0.492 1 87.62 96 ILE A C 1
ATOM 758 O O . ILE A 1 96 ? -15.016 -10.711 -1.048 1 87.62 96 ILE A O 1
ATOM 762 N N . GLN A 1 97 ? -15.07 -12.617 0.236 1 82.19 97 GLN A N 1
ATOM 763 C CA . GLN A 1 97 ? -16.438 -12.391 0.682 1 82.19 97 GLN A CA 1
ATOM 764 C C . GLN A 1 97 ? -16.5 -12.102 2.18 1 82.19 97 GLN A C 1
ATOM 766 O O . GLN A 1 97 ? -15.898 -12.828 2.979 1 82.19 97 GLN A O 1
ATOM 771 N N . ASP A 1 98 ? -17.031 -10.922 2.537 1 70.5 98 ASP A N 1
ATOM 772 C CA . ASP A 1 98 ? -17.281 -10.664 3.951 1 70.5 98 ASP A CA 1
ATOM 773 C C . ASP A 1 98 ? -18.781 -10.469 4.211 1 70.5 98 ASP A C 1
ATOM 775 O O . ASP A 1 98 ? -19.609 -10.859 3.387 1 70.5 98 ASP A O 1
ATOM 779 N N . ARG A 1 99 ? -19.141 -10.062 5.402 1 68 99 ARG A N 1
ATOM 780 C CA . ARG A 1 99 ? -20.547 -9.922 5.809 1 68 99 ARG A C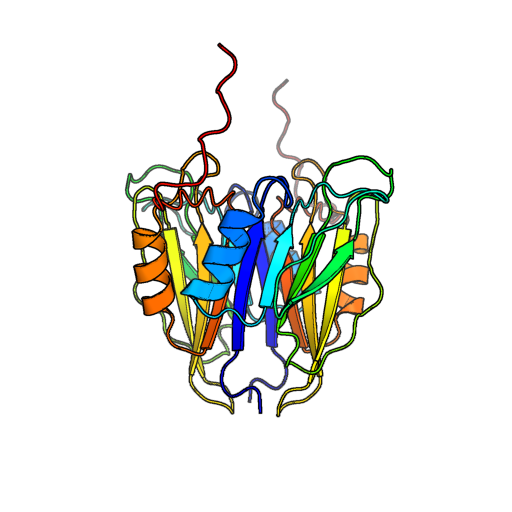A 1
ATOM 781 C C . ARG A 1 99 ? -21.266 -8.906 4.934 1 68 99 ARG A C 1
ATOM 783 O O . ARG A 1 99 ? -22.484 -8.961 4.797 1 68 99 ARG A O 1
ATOM 790 N N . ASN A 1 100 ? -20.5 -8.008 4.309 1 69.06 100 ASN A N 1
ATOM 791 C CA . ASN A 1 100 ? -21.094 -6.961 3.49 1 69.06 100 ASN A CA 1
ATOM 792 C C . ASN A 1 100 ? -21.047 -7.312 2.006 1 69.06 100 ASN A C 1
ATOM 794 O O . ASN A 1 100 ? -21.5 -6.535 1.164 1 69.06 100 ASN A O 1
ATOM 798 N N . GLY A 1 101 ? -20.531 -8.5 1.66 1 76.81 101 GLY A N 1
ATOM 799 C CA . GLY A 1 101 ? -20.469 -8.922 0.272 1 76.81 101 GLY A CA 1
ATOM 800 C C . GLY A 1 101 ? -19.047 -9.109 -0.22 1 76.81 101 GLY A C 1
ATOM 801 O O . GLY A 1 101 ? -18.141 -9.391 0.569 1 76.81 101 GLY A O 1
ATOM 802 N N . GLN A 1 102 ? -19 -8.922 -1.556 1 82.5 102 GLN A N 1
ATOM 803 C CA . GLN A 1 102 ? -17.703 -9.156 -2.189 1 82.5 102 GLN A CA 1
ATOM 804 C C . GLN A 1 102 ? -16.844 -7.898 -2.162 1 82.5 102 GLN A C 1
ATOM 806 O O . GLN A 1 102 ? -17.359 -6.785 -2.311 1 82.5 102 GLN A O 1
ATOM 811 N N . PHE A 1 103 ? -15.578 -8.094 -1.898 1 83.12 103 PHE A N 1
ATOM 812 C CA . PHE A 1 103 ? -14.656 -6.969 -2.016 1 83.12 103 PHE A CA 1
ATOM 813 C C . PHE A 1 103 ? -13.312 -7.422 -2.57 1 83.12 103 PHE A C 1
ATOM 815 O O . PHE A 1 103 ? -12.867 -8.539 -2.293 1 83.12 103 PHE A O 1
ATOM 822 N N . SER A 1 104 ? -12.727 -6.555 -3.383 1 89.5 104 SER A N 1
ATOM 823 C CA . SER A 1 104 ? -11.484 -6.863 -4.082 1 89.5 104 SER A CA 1
ATOM 824 C C . SER A 1 104 ? -10.281 -6.305 -3.336 1 89.5 104 SER A C 1
ATOM 826 O O . SER A 1 104 ? -10.328 -5.191 -2.807 1 89.5 104 SER A O 1
ATOM 828 N N . VAL A 1 105 ? -9.289 -7.117 -3.295 1 89.94 105 VAL A N 1
ATOM 829 C CA . VAL A 1 105 ? -7.988 -6.703 -2.768 1 89.94 105 VAL A CA 1
ATOM 830 C C . VAL A 1 105 ? -6.914 -6.871 -3.84 1 89.94 105 VAL A C 1
ATOM 832 O O . VAL A 1 105 ? -6.812 -7.934 -4.461 1 89.94 105 VAL A O 1
ATOM 835 N N . SER A 1 106 ? -6.121 -5.754 -4.016 1 91.5 106 SER A N 1
ATOM 836 C CA . SER A 1 106 ? -5.211 -5.777 -5.156 1 91.5 106 SER A CA 1
ATOM 837 C C . SER A 1 106 ? -3.85 -5.195 -4.789 1 91.5 106 SER A C 1
ATOM 839 O O . SER A 1 106 ? -3.77 -4.152 -4.137 1 91.5 106 SER A O 1
ATOM 841 N N . SER A 1 107 ? -2.83 -5.91 -5.18 1 91.88 107 SER A N 1
ATOM 842 C CA . SER A 1 107 ? -1.483 -5.352 -5.223 1 91.88 107 SER A CA 1
ATOM 843 C C . SER A 1 107 ? -1.153 -4.805 -6.609 1 91.88 107 SER A C 1
ATOM 845 O O . SER A 1 107 ? -1.345 -5.492 -7.613 1 91.88 107 SER A O 1
ATOM 847 N N . VAL A 1 108 ? -0.708 -3.582 -6.625 1 87.75 108 VAL A N 1
ATOM 848 C CA . VAL A 1 108 ? -0.403 -2.961 -7.91 1 87.75 108 VAL A CA 1
ATOM 849 C C . VAL A 1 108 ? 0.986 -2.328 -7.863 1 87.75 108 VAL A C 1
ATOM 851 O O . VAL A 1 108 ? 1.378 -1.752 -6.844 1 87.75 108 VAL A O 1
ATOM 854 N N . TYR A 1 109 ? 1.686 -2.484 -8.953 1 86.44 109 TYR A N 1
ATOM 855 C CA . TYR A 1 109 ? 2.992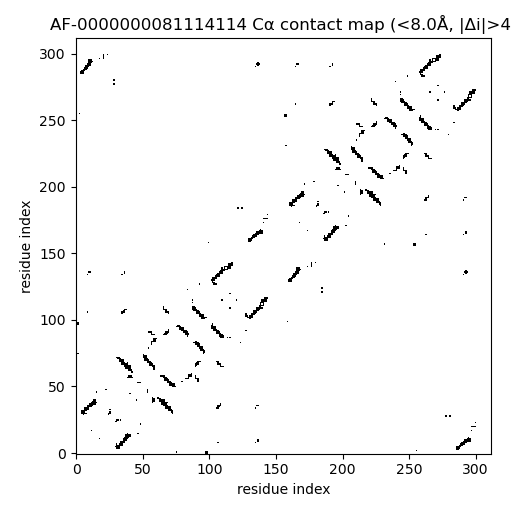 -1.857 -9.125 1 86.44 109 TYR A CA 1
ATOM 856 C C . TYR A 1 109 ? 3.043 -1.053 -10.422 1 86.44 109 TYR A C 1
ATOM 858 O O . TYR A 1 109 ? 2.691 -1.559 -11.484 1 86.44 109 TYR A O 1
ATOM 866 N N . CYS A 1 110 ? 3.479 0.194 -10.195 1 81.38 110 CYS A N 1
ATOM 867 C CA . CYS A 1 110 ? 3.803 1.098 -11.289 1 81.38 110 CYS A CA 1
ATOM 868 C C . CYS A 1 110 ? 5.227 1.628 -11.164 1 81.38 110 CYS A C 1
ATOM 870 O O . CYS A 1 110 ? 5.59 2.184 -10.125 1 81.38 110 CYS A O 1
ATOM 872 N N . PRO A 1 111 ? 5.965 1.521 -12.266 1 76.44 111 PRO A N 1
ATOM 873 C CA . PRO A 1 111 ? 7.328 2.051 -12.195 1 76.44 111 PRO A CA 1
ATOM 874 C C . PRO A 1 111 ? 7.363 3.562 -11.977 1 76.44 111 PRO A C 1
ATOM 876 O O . PRO A 1 111 ? 6.488 4.281 -12.469 1 76.44 111 PRO A O 1
ATOM 879 N N . PRO A 1 112 ? 8.328 4.234 -11.133 1 62.84 112 PRO A N 1
ATOM 880 C CA . PRO A 1 112 ? 8.391 5.652 -10.773 1 62.84 112 PRO A CA 1
ATOM 881 C C . PRO A 1 112 ? 8.492 6.566 -11.992 1 62.84 112 PRO A C 1
ATOM 883 O O . PRO A 1 112 ? 8.016 7.703 -11.961 1 62.84 112 PRO A O 1
ATOM 886 N N . LYS A 1 113 ? 9.086 6.066 -13.047 1 58.06 113 LYS A N 1
ATOM 887 C CA . LYS A 1 113 ? 9.453 6.941 -14.156 1 58.06 113 LYS A CA 1
ATOM 888 C C . LYS A 1 113 ? 8.32 7.031 -15.18 1 58.06 113 LYS A C 1
ATOM 890 O O . LYS A 1 113 ? 8.414 7.793 -16.141 1 58.06 113 LYS A O 1
ATOM 895 N N . HIS A 1 114 ? 7.297 6.445 -14.852 1 53.75 114 HIS A N 1
ATOM 896 C CA . HIS A 1 114 ? 6.336 6.445 -15.953 1 53.75 114 HIS A CA 1
ATOM 897 C C . HIS A 1 114 ? 5.059 7.184 -15.57 1 53.75 114 HIS A C 1
ATOM 899 O O . HIS A 1 114 ? 4.547 7.016 -14.461 1 53.75 114 HIS A O 1
ATOM 905 N N . LYS A 1 115 ? 4.898 8.188 -16.406 1 51.31 115 LYS A N 1
ATOM 906 C CA . LYS A 1 115 ? 3.633 8.914 -16.328 1 51.31 115 LYS A CA 1
ATOM 907 C C . LYS A 1 115 ? 2.453 7.992 -16.625 1 51.31 115 LYS A C 1
ATOM 909 O O . LYS A 1 115 ? 2.389 7.387 -17.703 1 51.31 115 LYS A O 1
ATOM 914 N N . ILE A 1 116 ? 1.888 7.387 -15.656 1 53.38 116 ILE A N 1
ATOM 915 C CA . ILE A 1 116 ? 0.745 6.52 -15.922 1 53.38 116 ILE A CA 1
ATOM 916 C C . ILE A 1 116 ? -0.408 7.344 -16.484 1 53.38 116 ILE A C 1
ATOM 918 O O . ILE A 1 116 ? -0.744 8.398 -15.953 1 53.38 116 ILE A O 1
ATOM 922 N N . ILE A 1 117 ? -0.803 6.777 -17.672 1 55.69 117 ILE A N 1
ATOM 923 C CA . ILE A 1 117 ? -1.929 7.344 -18.406 1 55.69 117 ILE A CA 1
ATOM 924 C C . ILE A 1 117 ? -3.229 7.062 -17.656 1 55.69 117 ILE A C 1
ATOM 926 O O . ILE A 1 117 ? -3.459 5.941 -17.188 1 55.69 117 ILE A O 1
ATOM 930 N N . GLU A 1 118 ? -3.902 8.023 -17.422 1 64.25 118 GLU A N 1
ATOM 931 C CA . GLU A 1 118 ? -5.207 8.008 -16.766 1 64.25 118 GLU A CA 1
ATOM 932 C C . GLU A 1 118 ? -6.043 6.816 -17.234 1 64.25 118 GLU A C 1
ATOM 934 O O . GLU A 1 118 ? -6.707 6.16 -16.438 1 64.25 118 GLU A O 1
ATOM 939 N N . GLU A 1 119 ? -5.887 6.551 -18.531 1 66.94 119 GLU A N 1
ATOM 940 C CA . GLU A 1 119 ? -6.746 5.52 -19.109 1 66.94 119 GLU A CA 1
ATOM 941 C C . GLU A 1 119 ? -6.398 4.137 -18.562 1 66.94 119 GLU A C 1
ATOM 943 O O . GLU A 1 119 ? -7.285 3.324 -18.297 1 66.94 119 GLU A O 1
ATOM 948 N N . GLN A 1 120 ? -5.156 3.971 -18.406 1 67.5 120 GLN A N 1
ATOM 949 C CA . GLN A 1 120 ? -4.734 2.658 -17.922 1 67.5 120 GLN A CA 1
ATOM 950 C C . GLN A 1 120 ? -5.148 2.451 -16.469 1 67.5 120 GLN A C 1
ATOM 952 O O . GLN A 1 120 ? -5.578 1.359 -16.094 1 67.5 120 GLN A O 1
ATOM 957 N N . PHE A 1 121 ? -5.195 3.414 -15.773 1 74.88 121 PHE A N 1
ATOM 958 C CA . PHE A 1 121 ? -5.578 3.311 -14.375 1 74.88 121 PHE A CA 1
ATOM 959 C C . PHE A 1 121 ? -7.09 3.168 -14.234 1 74.88 121 PHE A C 1
ATOM 961 O O . PHE A 1 121 ? -7.574 2.434 -13.367 1 74.88 121 PHE A O 1
ATOM 968 N N . SER A 1 122 ? -7.703 3.785 -15.188 1 77.88 122 SER A N 1
ATOM 969 C CA . SER A 1 122 ? -9.156 3.691 -15.133 1 77.88 122 SER A CA 1
ATOM 970 C C . SER A 1 122 ? -9.633 2.26 -15.359 1 77.88 122 SER A C 1
ATOM 972 O O . SER A 1 122 ? -10.492 1.76 -14.633 1 77.88 122 SER A O 1
ATOM 974 N N . ALA A 1 123 ? -9.094 1.627 -16.359 1 79.88 123 ALA A N 1
ATOM 975 C CA . ALA A 1 123 ? -9.477 0.246 -16.641 1 79.88 123 ALA A CA 1
ATOM 976 C C . ALA A 1 123 ? -9.141 -0.669 -15.461 1 79.88 123 ALA A C 1
ATOM 978 O O . ALA A 1 123 ? -9.922 -1.56 -15.125 1 79.88 123 ALA A O 1
ATOM 979 N N . TYR A 1 124 ? -8.031 -0.424 -14.875 1 79.06 124 TYR A N 1
ATOM 980 C CA . TYR A 1 124 ? -7.605 -1.202 -13.719 1 79.06 124 TYR A CA 1
ATOM 981 C C . TYR A 1 124 ? -8.578 -1.031 -12.555 1 79.06 124 TYR A C 1
ATOM 983 O O . TYR A 1 124 ? -9.117 -2.014 -12.039 1 79.06 124 TYR A O 1
ATOM 991 N N . PHE A 1 125 ? -8.922 0.147 -12.258 1 80.75 125 PHE A N 1
ATOM 992 C CA . PHE A 1 125 ? -9.797 0.41 -11.117 1 80.75 125 PHE A CA 1
ATOM 993 C C . PHE A 1 125 ? -11.203 -0.107 -11.383 1 80.75 125 PHE A C 1
ATOM 995 O O . PHE A 1 125 ? -11.883 -0.575 -10.469 1 80.75 125 PHE A O 1
ATOM 1002 N N . GLU A 1 126 ? -11.57 -0.015 -12.578 1 81.88 126 GLU A N 1
ATOM 1003 C CA . GLU A 1 126 ? -12.883 -0.544 -12.945 1 81.88 126 GLU A CA 1
ATOM 1004 C C . GLU A 1 126 ? -12.945 -2.057 -12.742 1 81.88 126 GLU A C 1
ATOM 1006 O O . GLU A 1 126 ? -13.977 -2.594 -12.344 1 81.88 126 GLU A O 1
ATOM 1011 N N . SER A 1 127 ? -11.828 -2.643 -12.961 1 82.88 127 SER A N 1
ATOM 1012 C CA . SER A 1 127 ? -11.789 -4.094 -12.844 1 82.88 127 SER A CA 1
ATOM 1013 C C . SER A 1 127 ? -11.906 -4.531 -11.383 1 82.88 127 SER A C 1
ATOM 1015 O O . SER A 1 127 ? -12.188 -5.699 -11.102 1 82.88 127 SER A O 1
ATOM 1017 N N . LEU A 1 128 ? -11.742 -3.656 -10.445 1 81.56 128 LEU A N 1
ATOM 1018 C CA . LEU A 1 128 ? -11.766 -3.982 -9.023 1 81.56 128 LEU A CA 1
ATOM 1019 C C . LEU A 1 128 ? -13.188 -3.932 -8.477 1 81.56 128 LEU A C 1
ATOM 1021 O O . LEU A 1 128 ? -13.461 -4.457 -7.391 1 81.56 128 LEU A O 1
ATOM 1025 N N . GLY A 1 129 ? -14.156 -3.273 -9.164 1 79.12 129 GLY A N 1
ATOM 1026 C CA . GLY A 1 129 ? -15.523 -3.158 -8.688 1 79.12 129 GLY A CA 1
ATOM 1027 C C . GLY A 1 129 ? -15.734 -1.973 -7.766 1 79.12 129 GLY A C 1
ATOM 1028 O O . GLY A 1 129 ? -15.039 -0.962 -7.875 1 79.12 129 GLY A O 1
ATOM 1029 N N . THR A 1 130 ? -16.75 -2.092 -6.836 1 76.56 130 THR A N 1
ATOM 1030 C CA . THR A 1 130 ? -17.203 -0.917 -6.098 1 76.56 130 THR A CA 1
ATOM 1031 C C . THR A 1 130 ? -16.688 -0.936 -4.668 1 76.56 130 THR A C 1
ATOM 1033 O O . THR A 1 130 ? -16.844 0.037 -3.928 1 76.56 130 THR A O 1
ATOM 1036 N N . ARG A 1 131 ? -16.125 -2.057 -4.273 1 79.75 131 ARG A N 1
ATOM 1037 C CA . ARG A 1 131 ? -15.492 -2.201 -2.967 1 79.75 131 ARG A CA 1
ATOM 1038 C C . ARG A 1 131 ? -14.109 -2.832 -3.092 1 79.75 131 ARG A C 1
ATOM 1040 O O . ARG A 1 131 ? -13.984 -4.004 -3.449 1 79.75 131 ARG A O 1
ATOM 1047 N N . PHE A 1 132 ? -13.07 -1.929 -2.803 1 80.62 132 PHE A N 1
ATOM 1048 C CA . PHE A 1 132 ? -11.75 -2.514 -3.004 1 80.62 132 PHE A CA 1
ATOM 1049 C C . PHE A 1 132 ? -10.711 -1.826 -2.121 1 80.62 132 PHE A C 1
ATOM 1051 O O . PHE A 1 132 ? -10.938 -0.718 -1.634 1 80.62 132 PHE A O 1
ATOM 1058 N N . ILE A 1 133 ? -9.633 -2.568 -1.925 1 81.25 133 ILE A N 1
ATOM 1059 C CA . ILE A 1 133 ? -8.359 -2.084 -1.402 1 81.25 133 ILE A CA 1
ATOM 1060 C C . ILE A 1 133 ? -7.262 -2.314 -2.434 1 81.25 133 ILE A C 1
ATOM 1062 O O . ILE A 1 133 ? -7.066 -3.439 -2.9 1 81.25 133 ILE A O 1
ATOM 1066 N N . ALA A 1 134 ? -6.68 -1.178 -2.885 1 77.94 134 ALA A N 1
ATOM 1067 C CA . ALA A 1 134 ? -5.598 -1.28 -3.861 1 77.94 134 ALA A CA 1
ATOM 1068 C C . ALA A 1 134 ? -4.309 -0.675 -3.314 1 77.94 134 ALA A C 1
ATOM 1070 O O . ALA A 1 134 ? -4.281 0.492 -2.92 1 77.94 134 ALA A O 1
ATOM 1071 N N . GLY A 1 135 ? -3.34 -1.452 -3.146 1 70.69 135 GLY A N 1
ATOM 1072 C CA . GLY A 1 135 ? -2.049 -0.979 -2.668 1 70.69 135 GLY A CA 1
ATOM 1073 C C . GLY A 1 135 ? -1.084 -0.647 -3.791 1 70.69 135 GLY A C 1
ATOM 1074 O O . GLY A 1 135 ? -0.818 -1.483 -4.656 1 70.69 135 GLY A O 1
ATOM 1075 N N . GLU A 1 136 ? -0.94 0.735 -4.152 1 63.53 136 GLU A N 1
ATOM 1076 C CA . GLU A 1 136 ? 0.026 1.111 -5.184 1 63.53 136 GLU A CA 1
ATOM 1077 C C . GLU A 1 136 ? 1.329 1.604 -4.559 1 63.53 136 GLU A C 1
ATOM 1079 O O . GLU A 1 136 ? 1.312 2.359 -3.586 1 63.53 136 GLU A O 1
ATOM 1084 N N . ILE A 1 137 ? 2.508 1.021 -4.766 1 50.09 137 ILE A N 1
ATOM 1085 C CA . ILE A 1 137 ? 3.754 1.523 -4.195 1 50.09 137 ILE A CA 1
ATOM 1086 C C . ILE A 1 137 ? 4.383 2.539 -5.145 1 50.09 137 ILE A C 1
ATOM 1088 O O . ILE A 1 137 ? 5.105 3.439 -4.711 1 50.09 137 ILE A O 1
ATOM 1092 N N . GLY A 1 138 ? 4.055 2.73 -6.387 1 44.34 138 GLY A N 1
ATOM 1093 C CA . GLY A 1 138 ? 4.949 3.543 -7.195 1 44.34 138 GLY A CA 1
ATOM 1094 C C . GLY A 1 138 ? 4.414 4.938 -7.461 1 44.34 138 GLY A C 1
ATOM 1095 O O . GLY A 1 138 ? 3.328 5.289 -6.996 1 44.34 138 GLY A O 1
ATOM 1096 N N . THR A 1 139 ? 5.418 6.043 -7.828 1 40.59 139 THR A N 1
ATOM 1097 C CA . THR A 1 139 ? 5.102 7.414 -8.203 1 40.59 139 THR A CA 1
ATOM 1098 C C . THR A 1 139 ? 4.102 7.445 -9.359 1 40.59 139 THR A C 1
ATOM 1100 O O . THR A 1 139 ? 4.34 6.836 -10.406 1 40.59 139 THR A O 1
ATOM 1103 N N . LEU A 1 140 ? 2.908 7.605 -9.094 1 36.69 140 LEU A N 1
ATOM 1104 C CA . LEU A 1 140 ? 1.933 7.773 -10.164 1 36.69 140 LEU A CA 1
ATOM 1105 C C . LEU A 1 140 ? 2.059 9.148 -10.805 1 36.69 140 LEU A C 1
ATOM 1107 O O . LEU A 1 140 ? 2.078 10.164 -10.102 1 36.69 140 LEU A O 1
ATOM 1111 N N . SER A 1 141 ? 2.879 9.422 -11.781 1 36.03 141 SER A N 1
ATOM 1112 C CA . SER A 1 141 ? 2.74 10.664 -12.531 1 36.03 141 SER A CA 1
ATOM 1113 C C . SER A 1 141 ? 1.477 10.648 -13.391 1 36.03 141 SER A C 1
ATOM 1115 O O . SER A 1 141 ? 1.322 9.797 -14.266 1 36.03 141 SER A O 1
ATOM 1117 N N . ILE A 1 142 ? 0.399 11 -12.898 1 34.03 142 ILE A N 1
ATOM 1118 C CA . ILE A 1 142 ? -0.813 11.047 -13.703 1 34.03 142 ILE A CA 1
ATOM 1119 C C . ILE A 1 142 ? -0.761 12.242 -14.648 1 34.03 142 ILE A C 1
ATOM 1121 O O . ILE A 1 142 ? -0.644 13.383 -14.211 1 34.03 142 ILE A O 1
ATOM 1125 N N . HIS A 1 143 ? -0.194 12.055 -15.758 1 35.75 143 HIS A N 1
ATOM 1126 C CA . HIS A 1 143 ? -0.37 13.117 -16.75 1 35.75 143 HIS A CA 1
ATOM 1127 C C . HIS A 1 143 ? -1.844 13.312 -17.078 1 35.75 143 HIS A C 1
ATOM 1129 O O . HIS A 1 143 ? -2.525 12.375 -17.484 1 35.75 143 HIS A O 1
ATOM 1135 N N . THR A 1 144 ? -2.352 14.164 -16.281 1 31.66 144 THR A N 1
ATOM 1136 C CA . THR A 1 144 ? -3.705 14.539 -16.672 1 31.66 144 THR A CA 1
ATOM 1137 C C . THR A 1 144 ? -3.703 15.141 -18.078 1 31.66 144 THR A C 1
ATOM 1139 O O . THR A 1 144 ? -2.936 16.062 -18.359 1 31.66 144 THR A O 1
ATOM 1142 N N . GLY A 1 145 ? -3.645 14.461 -19.047 1 29.39 145 GLY A N 1
ATOM 1143 C CA . GLY A 1 145 ? -3.893 15.109 -20.328 1 29.39 145 GLY A CA 1
ATOM 1144 C C . GLY A 1 145 ? -5.004 16.141 -20.266 1 29.39 145 GLY A C 1
ATOM 1145 O O . GLY A 1 145 ? -5.707 16.359 -21.25 1 29.39 145 GLY A O 1
ATOM 1146 N N . VAL A 1 146 ? -5.41 16.75 -19.219 1 25.95 146 VAL A N 1
ATOM 1147 C CA . VAL A 1 146 ? -6.203 17.969 -19.406 1 25.95 146 VAL A CA 1
ATOM 1148 C C . VAL A 1 146 ? -5.316 19.078 -19.953 1 25.95 146 VAL A C 1
ATOM 1150 O O . VAL A 1 146 ? -4.211 19.297 -19.469 1 25.95 146 VAL A O 1
ATOM 1153 N N . PRO A 1 147 ? -5.57 19.797 -21.109 1 26.55 147 PRO A N 1
ATOM 1154 C CA . PRO A 1 147 ? -4.809 20.906 -21.719 1 26.55 147 PRO A CA 1
ATOM 1155 C C . PRO A 1 147 ? -4.281 21.891 -20.688 1 26.55 147 PRO A C 1
ATOM 1157 O O . PRO A 1 147 ? -3.213 22.484 -20.875 1 26.55 147 PRO A O 1
ATOM 1160 N N . GLY A 1 148 ? -4.926 22.484 -19.672 1 26.38 148 GLY A N 1
ATOM 1161 C CA . GLY A 1 148 ? -4.535 23.781 -19.141 1 26.38 148 GLY A CA 1
ATOM 1162 C C . GLY A 1 148 ? -3.357 23.719 -18.188 1 26.38 148 GLY A C 1
ATOM 1163 O O . GLY A 1 148 ? -2.998 24.703 -17.562 1 26.38 148 GLY A O 1
ATOM 1164 N N . CYS A 1 149 ? -3.092 22.641 -17.391 1 27.97 149 CYS A N 1
ATOM 1165 C CA . CYS A 1 149 ? -2.035 23.031 -16.453 1 27.97 149 CYS A CA 1
ATOM 1166 C C . CYS A 1 149 ? -0.67 22.984 -17.141 1 27.97 149 CYS A C 1
ATOM 1168 O O . CYS A 1 149 ? -0.325 22 -17.781 1 27.97 149 CYS A O 1
ATOM 1170 N N . PRO A 1 150 ? 0.128 24.094 -17.234 1 26.59 150 PRO A N 1
ATOM 1171 C CA . PRO A 1 150 ? 1.41 24.219 -17.922 1 26.59 150 PRO A CA 1
ATOM 1172 C C . PRO A 1 150 ? 2.473 23.266 -17.391 1 26.59 150 PRO A C 1
ATOM 1174 O O . PRO A 1 150 ? 2.432 22.875 -16.219 1 26.59 150 PRO A O 1
ATOM 1177 N N . PRO A 1 151 ? 3.184 22.5 -18.219 1 30.05 151 PRO A N 1
ATOM 1178 C CA . PRO A 1 151 ? 4.375 21.672 -18.016 1 30.05 151 PRO A CA 1
ATOM 1179 C C . PRO A 1 151 ? 5.438 22.375 -17.172 1 30.05 151 PRO A C 1
ATOM 1181 O O . PRO A 1 151 ? 5.738 23.547 -17.406 1 30.05 151 PRO A O 1
ATOM 1184 N N . GLN A 1 152 ? 5.559 22.156 -15.867 1 29 152 GLN A N 1
ATOM 1185 C CA . GLN A 1 152 ? 6.746 22.828 -15.352 1 29 152 GLN A CA 1
ATOM 1186 C C . GLN A 1 152 ? 7.949 22.594 -16.266 1 29 152 GLN A C 1
ATOM 1188 O O . GLN A 1 152 ? 8.109 21.5 -16.812 1 29 152 GLN A O 1
ATOM 1193 N N . GLU A 1 153 ? 8.672 23.578 -16.703 1 27.91 153 GLU A N 1
ATOM 1194 C CA . GLU A 1 153 ? 9.859 23.734 -17.531 1 27.91 153 GLU A CA 1
ATOM 1195 C C . GLU A 1 153 ? 10.992 22.828 -17.062 1 27.91 153 GLU A C 1
ATOM 1197 O O . GLU A 1 153 ? 11.266 22.75 -15.859 1 27.91 153 GLU A O 1
ATOM 1202 N N . GLU A 1 154 ? 11.305 21.75 -17.688 1 25.92 154 GLU A N 1
ATOM 1203 C CA . GLU A 1 154 ? 12.617 21.109 -17.719 1 25.92 154 GLU A CA 1
ATOM 1204 C C . GLU A 1 154 ? 13.734 22.156 -17.797 1 25.92 154 GLU A C 1
ATOM 1206 O O . GLU A 1 154 ? 13.703 23.031 -18.656 1 25.92 154 GLU A O 1
ATOM 1211 N N . ASP A 1 155 ? 14.383 22.562 -16.609 1 24.03 155 ASP A N 1
ATOM 1212 C CA . ASP A 1 155 ? 15.656 23.219 -16.875 1 24.03 155 ASP A CA 1
ATOM 1213 C C . ASP A 1 155 ? 16.484 22.438 -17.891 1 24.03 155 ASP A C 1
ATOM 1215 O O . ASP A 1 155 ? 16.734 21.25 -17.703 1 24.03 155 ASP A O 1
ATOM 1219 N N . ASN A 1 156 ? 16.547 22.953 -19.109 1 21.2 156 ASN A N 1
ATOM 1220 C CA . ASN A 1 156 ? 17.781 22.906 -19.891 1 21.2 156 ASN A CA 1
ATOM 1221 C C . ASN A 1 156 ? 18.969 23.438 -19.094 1 21.2 156 ASN A C 1
ATOM 1223 O O . ASN A 1 156 ? 18.859 24.469 -18.438 1 21.2 156 ASN A O 1
ATOM 1227 N N . MET B 1 1 ? -24.062 3.877 6.102 1 37.84 1 MET B N 1
ATOM 1228 C CA . MET B 1 1 ? -23.328 2.627 6.27 1 37.84 1 MET B CA 1
ATOM 1229 C C . MET B 1 1 ? -22.297 2.449 5.156 1 37.84 1 MET B C 1
ATOM 1231 O O . MET B 1 1 ? -22.547 2.828 4.012 1 37.84 1 MET B O 1
ATOM 1235 N N . LEU B 1 2 ? -21.078 2.434 5.508 1 48.38 2 LEU B N 1
ATOM 1236 C CA . LEU B 1 2 ? -20.062 2.479 4.461 1 48.38 2 LEU B CA 1
ATOM 1237 C C . LEU B 1 2 ? -20.234 1.315 3.49 1 48.38 2 LEU B C 1
ATOM 1239 O O . LEU B 1 2 ? -19.719 0.22 3.73 1 48.38 2 LEU B O 1
ATOM 1243 N N . ASN B 1 3 ? -21.344 1.139 2.789 1 54.19 3 ASN B N 1
ATOM 1244 C CA . ASN B 1 3 ? -21.688 0.035 1.896 1 54.19 3 ASN B CA 1
ATOM 1245 C C . ASN B 1 3 ? -20.594 -0.184 0.843 1 54.19 3 ASN B C 1
ATOM 1247 O O . ASN B 1 3 ? -20.469 -1.286 0.308 1 54.19 3 ASN B O 1
ATOM 1251 N N . LYS B 1 4 ? -19.906 0.972 0.649 1 68.81 4 LYS B N 1
ATOM 1252 C CA . LYS B 1 4 ? -18.875 0.859 -0.388 1 68.81 4 LYS B CA 1
ATOM 1253 C C . LYS B 1 4 ? -17.594 1.587 0.017 1 68.81 4 LYS B C 1
ATOM 1255 O O . LYS B 1 4 ? -17.641 2.748 0.431 1 68.81 4 LYS B O 1
ATOM 1260 N N . ILE B 1 5 ? -16.516 0.831 0.388 1 80.5 5 ILE B N 1
ATOM 1261 C CA . ILE B 1 5 ? -15.297 1.547 0.741 1 80.5 5 ILE B CA 1
ATOM 1262 C C . ILE B 1 5 ? -14.211 1.266 -0.299 1 80.5 5 ILE B C 1
ATOM 1264 O O . ILE B 1 5 ? -13.984 0.112 -0.673 1 80.5 5 ILE B O 1
ATOM 1268 N N . LYS B 1 6 ? -13.719 2.363 -0.862 1 85.88 6 LYS B N 1
ATOM 1269 C CA . LYS B 1 6 ? -12.617 2.303 -1.816 1 85.88 6 LYS B CA 1
ATOM 1270 C C . LYS B 1 6 ? -11.352 2.93 -1.235 1 85.88 6 LYS B C 1
ATOM 1272 O O . LYS B 1 6 ? -11.328 4.125 -0.924 1 85.88 6 LYS B O 1
ATOM 1277 N N . ILE B 1 7 ? -10.289 2.057 -1.125 1 87.44 7 ILE B N 1
ATOM 1278 C CA . ILE B 1 7 ? -9.031 2.504 -0.54 1 87.44 7 ILE B CA 1
ATOM 1279 C C . ILE B 1 7 ? -7.887 2.248 -1.519 1 87.44 7 ILE B C 1
ATOM 1281 O O . ILE B 1 7 ? -7.824 1.189 -2.148 1 87.44 7 ILE B O 1
ATOM 1285 N N . ALA B 1 8 ? -7.016 3.244 -1.607 1 86.94 8 ALA B N 1
ATOM 1286 C CA . ALA B 1 8 ? -5.805 3.076 -2.408 1 86.94 8 ALA B CA 1
ATOM 1287 C C . ALA B 1 8 ? -4.586 3.627 -1.679 1 86.94 8 ALA B C 1
ATOM 1289 O O . ALA B 1 8 ? -4.715 4.422 -0.746 1 86.94 8 ALA B O 1
ATOM 1290 N N . THR B 1 9 ? -3.432 3.123 -2.037 1 86.75 9 THR B N 1
ATOM 1291 C CA . THR B 1 9 ? -2.166 3.629 -1.514 1 86.75 9 THR B CA 1
ATOM 1292 C C . THR B 1 9 ? -1.307 4.199 -2.637 1 86.75 9 THR B C 1
ATOM 1294 O O . THR B 1 9 ? -1.372 3.734 -3.775 1 86.75 9 THR B O 1
ATOM 1297 N N . TRP B 1 10 ? -0.483 5.266 -2.273 1 84.31 10 TRP B N 1
ATOM 1298 C CA . TRP B 1 10 ? 0.364 5.914 -3.27 1 84.31 10 TRP B CA 1
ATOM 1299 C C . TRP B 1 10 ? 1.614 6.5 -2.623 1 84.31 10 TRP B C 1
ATOM 1301 O O . TRP B 1 10 ? 1.521 7.273 -1.664 1 84.31 10 TRP B O 1
ATOM 1311 N N . ASN B 1 11 ? 2.734 6.082 -3.137 1 83.19 11 ASN B N 1
ATOM 1312 C CA . ASN B 1 11 ? 3.961 6.816 -2.848 1 83.19 11 ASN B CA 1
ATOM 1313 C C . ASN B 1 11 ? 4.168 7.969 -3.824 1 83.19 11 ASN B C 1
ATOM 1315 O O . ASN B 1 11 ? 4.527 7.754 -4.98 1 83.19 11 ASN B O 1
ATOM 1319 N N . THR B 1 12 ? 3.99 9.156 -3.34 1 83.25 12 THR B N 1
ATOM 1320 C CA . THR B 1 12 ? 3.887 10.297 -4.246 1 83.25 12 THR B CA 1
ATOM 1321 C C . THR B 1 12 ? 5.266 10.891 -4.531 1 83.25 12 THR B C 1
ATOM 1323 O O . THR B 1 12 ? 5.426 11.68 -5.465 1 83.25 12 THR B O 1
ATOM 1326 N N . ASN B 1 13 ? 6.207 10.594 -3.635 1 84.06 13 ASN B N 1
ATOM 1327 C CA . ASN B 1 13 ? 7.496 11.266 -3.715 1 84.06 13 ASN B CA 1
ATOM 1328 C C . ASN B 1 13 ? 7.336 12.781 -3.674 1 84.06 13 ASN B C 1
ATOM 1330 O O . ASN B 1 13 ? 7.906 13.5 -4.504 1 84.06 13 ASN B O 1
ATOM 1334 N N . GLY B 1 14 ? 6.559 13.188 -2.855 1 90.06 14 GLY B N 1
ATOM 1335 C CA . GLY B 1 14 ? 6.172 14.586 -2.725 1 90.06 14 GLY B CA 1
ATOM 1336 C C . GLY B 1 14 ? 4.703 14.828 -3.016 1 90.06 14 GLY B C 1
ATOM 1337 O O . GLY B 1 14 ? 4.266 14.727 -4.164 1 90.06 14 GLY B O 1
ATOM 1338 N N . LEU B 1 15 ? 3.977 15.211 -2.107 1 92.19 15 LEU B N 1
ATOM 1339 C CA . LEU B 1 15 ? 2.531 15.359 -2.244 1 92.19 15 LEU B CA 1
ATOM 1340 C C . LEU B 1 15 ? 2.176 16.688 -2.914 1 92.19 15 LEU B C 1
ATOM 1342 O O . LEU B 1 15 ? 1.317 16.719 -3.799 1 92.19 15 LEU B O 1
ATOM 1346 N N . SER B 1 16 ? 2.846 17.719 -2.574 1 94.31 16 SER B N 1
ATOM 1347 C CA . SER B 1 16 ? 2.494 19.047 -3.076 1 94.31 16 SER B CA 1
ATOM 1348 C C . SER B 1 16 ? 2.652 19.125 -4.59 1 94.31 16 SER B C 1
ATOM 1350 O O . SER B 1 16 ? 1.734 19.547 -5.297 1 94.31 16 SER B O 1
ATOM 1352 N N . PRO B 1 17 ? 3.824 18.672 -5.094 1 89.06 17 PRO B N 1
ATOM 1353 C CA . PRO B 1 17 ? 3.967 18.719 -6.551 1 89.06 17 PRO B CA 1
ATOM 1354 C C . PRO B 1 17 ? 2.969 17.812 -7.27 1 89.06 17 PRO B C 1
ATOM 1356 O O . PRO B 1 17 ? 2.701 18 -8.461 1 89.06 17 PRO B O 1
ATOM 1359 N N . ASN B 1 18 ? 2.396 16.906 -6.535 1 87 18 ASN B N 1
ATOM 1360 C CA . ASN B 1 18 ? 1.505 15.938 -7.164 1 87 18 ASN B CA 1
ATOM 1361 C C . ASN B 1 18 ? 0.054 16.156 -6.742 1 87 18 ASN B C 1
ATOM 1363 O O . ASN B 1 18 ? -0.788 15.273 -6.922 1 87 18 ASN B O 1
ATOM 1367 N N . LYS B 1 19 ? -0.246 17.25 -6.172 1 91.12 19 LYS B N 1
ATOM 1368 C CA . LYS B 1 19 ? -1.583 17.531 -5.66 1 91.12 19 LYS B CA 1
ATOM 1369 C C . LYS B 1 19 ? -2.637 17.375 -6.754 1 91.12 19 LYS B C 1
ATOM 1371 O O . LYS B 1 19 ? -3.695 16.781 -6.523 1 91.12 19 LYS B O 1
ATOM 1376 N N . GLY B 1 20 ? -2.33 17.906 -7.938 1 87.62 20 GLY B N 1
ATOM 1377 C CA . GLY B 1 20 ? -3.275 17.797 -9.039 1 87.62 20 GLY B CA 1
ATOM 1378 C C . GLY B 1 20 ? -3.625 16.359 -9.383 1 87.62 20 GLY B C 1
ATOM 1379 O O . GLY B 1 20 ? -4.801 16.031 -9.555 1 87.62 20 GLY B O 1
ATOM 1380 N N . GLU B 1 21 ? -2.664 15.586 -9.484 1 83.94 21 GLU B N 1
ATOM 1381 C CA . GLU B 1 21 ? -2.873 14.18 -9.805 1 83.94 21 GLU B CA 1
ATOM 1382 C C . GLU B 1 21 ? -3.646 13.469 -8.703 1 83.94 21 GLU B C 1
ATOM 1384 O O . GLU B 1 21 ? -4.477 12.602 -8.977 1 83.94 21 GLU B O 1
ATOM 1389 N N . VAL B 1 22 ? -3.365 13.836 -7.555 1 87.56 22 VAL B N 1
ATOM 1390 C CA . VAL B 1 22 ? -4.066 13.266 -6.41 1 87.56 22 VAL B CA 1
ATOM 1391 C C . VAL B 1 22 ? -5.555 13.609 -6.492 1 87.56 22 VAL B C 1
ATOM 1393 O O . VAL B 1 22 ? -6.41 12.742 -6.324 1 87.56 22 VAL B O 1
ATOM 1396 N N . GLU B 1 23 ? -5.84 14.812 -6.785 1 91 23 GLU B N 1
ATOM 1397 C CA . GLU B 1 23 ? -7.227 15.258 -6.887 1 91 23 GLU B CA 1
ATOM 1398 C C . GLU B 1 23 ? -7.961 14.508 -8 1 91 23 GLU B C 1
ATOM 1400 O O . GLU B 1 23 ? -9.109 14.109 -7.832 1 91 23 GLU B O 1
ATOM 1405 N N . VAL B 1 24 ? -7.277 14.352 -9.062 1 84.12 24 VAL B N 1
ATOM 1406 C CA . VAL B 1 24 ? -7.863 13.641 -10.188 1 84.12 24 VAL B CA 1
ATOM 1407 C C . VAL B 1 24 ? -8.156 12.195 -9.789 1 84.12 24 VAL B C 1
ATOM 1409 O O . VAL B 1 24 ? -9.25 11.68 -10.062 1 84.12 24 VAL B O 1
ATOM 1412 N N . LEU B 1 25 ? -7.258 11.586 -9.164 1 83.38 25 LEU B N 1
ATOM 1413 C CA . LEU B 1 25 ? -7.41 10.203 -8.727 1 83.38 25 LEU B CA 1
ATOM 1414 C C . LEU B 1 25 ? -8.594 10.062 -7.773 1 83.38 25 LEU B C 1
ATOM 1416 O O . LEU B 1 25 ? -9.406 9.148 -7.922 1 83.38 25 LEU B O 1
ATOM 1420 N N . LEU B 1 26 ? -8.68 10.938 -6.832 1 90.25 26 LEU B N 1
ATOM 1421 C CA . LEU B 1 26 ? -9.75 10.914 -5.844 1 90.25 26 LEU B CA 1
ATOM 1422 C C . LEU B 1 26 ? -11.109 11.062 -6.512 1 90.25 26 LEU B C 1
ATOM 1424 O O . LEU B 1 26 ? -12.047 10.32 -6.195 1 90.25 26 LEU B O 1
ATOM 1428 N N . LYS B 1 27 ? -11.156 11.961 -7.426 1 89 27 LYS B N 1
ATOM 1429 C CA . LYS B 1 27 ? -12.422 12.266 -8.078 1 89 27 LYS B CA 1
ATOM 1430 C C . LYS B 1 27 ? -12.797 11.18 -9.086 1 89 27 LYS B C 1
ATOM 1432 O O . LYS B 1 27 ? -13.922 10.68 -9.07 1 89 27 LYS B O 1
ATOM 1437 N N . MET B 1 28 ? -11.898 10.82 -9.914 1 84 28 MET B N 1
ATOM 1438 C CA . MET B 1 28 ? -12.164 9.898 -11.016 1 84 28 MET B CA 1
ATOM 1439 C C . MET B 1 28 ? -12.609 8.539 -10.492 1 84 28 MET B C 1
ATOM 1441 O O . MET B 1 28 ? -13.484 7.898 -11.078 1 84 28 MET B O 1
ATOM 1445 N N . HIS B 1 29 ? -12.062 8.188 -9.422 1 83.69 29 HIS B N 1
ATOM 1446 C CA . HIS B 1 29 ? -12.344 6.844 -8.938 1 83.69 29 HIS B CA 1
ATOM 1447 C C . HIS B 1 29 ? -13.156 6.879 -7.652 1 83.69 29 HIS B C 1
ATOM 1449 O O . HIS B 1 29 ? -13.383 5.84 -7.027 1 83.69 29 HIS B O 1
ATOM 1455 N N . ASP B 1 30 ? -13.539 8.016 -7.297 1 89.44 30 ASP B N 1
ATOM 1456 C CA . ASP B 1 30 ? -14.391 8.211 -6.129 1 89.44 30 ASP B CA 1
ATOM 1457 C C . ASP B 1 30 ? -13.82 7.496 -4.902 1 89.44 30 ASP B C 1
ATOM 1459 O O . ASP B 1 30 ? -14.531 6.742 -4.234 1 89.44 30 ASP B O 1
ATOM 1463 N N . LEU B 1 31 ? -12.5 7.719 -4.629 1 89.44 31 LEU B N 1
ATOM 1464 C CA . LEU B 1 31 ? -11.844 7.051 -3.512 1 89.44 31 LEU B CA 1
ATOM 1465 C C . LEU B 1 31 ? -12.352 7.594 -2.18 1 89.44 31 LEU B C 1
ATOM 1467 O O . LEU B 1 31 ? -12.539 8.805 -2.027 1 89.44 31 LEU B O 1
ATOM 1471 N N . ASP B 1 32 ? -12.547 6.652 -1.25 1 90.44 32 ASP B N 1
ATOM 1472 C CA . ASP B 1 32 ? -12.953 7.047 0.096 1 90.44 32 ASP B CA 1
ATOM 1473 C C . ASP B 1 32 ? -11.742 7.414 0.949 1 90.44 32 ASP B C 1
ATOM 1475 O O . ASP B 1 32 ? -11.797 8.352 1.747 1 90.44 32 ASP B O 1
ATOM 1479 N N . ILE B 1 33 ? -10.695 6.629 0.745 1 90.75 33 ILE B N 1
ATOM 1480 C CA . ILE B 1 33 ? -9.469 6.82 1.509 1 90.75 33 ILE B CA 1
ATOM 1481 C C . ILE B 1 33 ? -8.258 6.648 0.593 1 90.75 33 ILE B C 1
ATOM 1483 O O . ILE B 1 33 ? -8.211 5.719 -0.218 1 90.75 33 ILE B O 1
ATOM 1487 N N . LEU B 1 34 ? -7.344 7.547 0.693 1 91.56 34 LEU B N 1
ATOM 1488 C CA . LEU B 1 34 ? -6.047 7.43 0.032 1 91.56 34 LEU B CA 1
ATOM 1489 C C . LEU B 1 34 ? -4.914 7.5 1.047 1 91.56 34 LEU B C 1
ATOM 1491 O O . LEU B 1 34 ? -4.832 8.453 1.827 1 91.56 34 LEU B O 1
ATOM 1495 N N . LEU B 1 35 ? -4.105 6.484 1.035 1 91.19 35 LEU B N 1
ATOM 1496 C CA . LEU B 1 35 ? -2.92 6.43 1.887 1 91.19 35 LEU B CA 1
ATOM 1497 C C . LEU B 1 35 ? -1.679 6.875 1.12 1 91.19 35 LEU B C 1
ATOM 1499 O O . LEU B 1 35 ? -1.347 6.301 0.081 1 91.19 35 LEU B O 1
ATOM 1503 N N . ILE B 1 36 ? -1.009 7.844 1.686 1 91.5 36 ILE B N 1
ATOM 1504 C CA . ILE B 1 36 ? 0.119 8.43 0.97 1 91.5 36 ILE B CA 1
ATOM 1505 C C . ILE B 1 36 ? 1.406 8.203 1.76 1 91.5 36 ILE B C 1
ATOM 1507 O O . ILE B 1 36 ? 1.442 8.414 2.975 1 91.5 36 ILE B O 1
ATOM 1511 N N . ALA B 1 37 ? 2.373 7.738 1.062 1 88.62 37 ALA B N 1
ATOM 1512 C CA . ALA B 1 37 ? 3.74 7.746 1.574 1 88.62 37 ALA B CA 1
ATOM 1513 C C . ALA B 1 37 ? 4.59 8.789 0.855 1 88.62 37 ALA B C 1
ATOM 1515 O O . ALA B 1 37 ? 4.379 9.062 -0.329 1 88.62 37 ALA B O 1
ATOM 1516 N N . GLU B 1 38 ? 5.59 9.375 1.555 1 88.56 38 GLU B N 1
ATOM 1517 C CA . GLU B 1 38 ? 6.539 10.383 1.08 1 88.56 38 GLU B CA 1
ATOM 1518 C C . GLU B 1 38 ? 5.824 11.672 0.696 1 88.56 38 GLU B C 1
ATOM 1520 O O . GLU B 1 38 ? 5.867 12.094 -0.462 1 88.56 38 GLU B O 1
ATOM 1525 N N . THR B 1 39 ? 5.258 12.305 1.646 1 94.12 39 THR B N 1
ATOM 1526 C CA . THR B 1 39 ? 4.633 13.609 1.431 1 94.12 39 THR B CA 1
ATOM 1527 C C . THR B 1 39 ? 5.695 14.688 1.248 1 94.12 39 THR B C 1
ATOM 1529 O O . THR B 1 39 ? 5.465 15.68 0.551 1 94.12 39 THR B O 1
ATOM 1532 N N . HIS B 1 40 ? 6.809 14.539 1.89 1 95.75 40 HIS B N 1
ATOM 1533 C CA . HIS B 1 40 ? 7.895 15.508 1.966 1 95.75 40 HIS B CA 1
ATOM 1534 C C . HIS B 1 40 ? 7.441 16.781 2.666 1 95.75 40 HIS B C 1
ATOM 1536 O O . HIS B 1 40 ? 7.879 17.891 2.311 1 95.75 40 HIS B O 1
ATOM 1542 N N . PHE B 1 41 ? 6.531 16.641 3.564 1 97.44 41 PHE B N 1
ATOM 1543 C CA . PHE B 1 41 ? 6.012 17.797 4.285 1 97.44 41 PHE B CA 1
ATOM 1544 C C . PHE B 1 41 ? 6.906 18.156 5.465 1 97.44 41 PHE B C 1
ATOM 1546 O O . PHE B 1 41 ? 7.547 17.281 6.051 1 97.44 41 PHE B O 1
ATOM 1553 N N . THR B 1 42 ? 6.938 19.375 5.832 1 97.25 42 THR B N 1
ATOM 1554 C CA . THR B 1 42 ? 7.492 19.938 7.059 1 97.25 42 THR B CA 1
ATOM 1555 C C . THR B 1 42 ? 6.422 20.688 7.852 1 97.25 42 THR B C 1
ATOM 1557 O O . THR B 1 42 ? 5.25 20.688 7.469 1 97.25 42 THR B O 1
ATOM 1560 N N . LYS B 1 43 ? 6.891 21.219 8.898 1 94.75 43 LYS B N 1
ATOM 1561 C CA . LYS B 1 43 ? 5.965 21.984 9.742 1 94.75 43 LYS B CA 1
ATOM 1562 C C . LYS B 1 43 ? 5.348 23.141 8.969 1 94.75 43 LYS B C 1
ATOM 1564 O O . LYS B 1 43 ? 4.277 23.641 9.328 1 94.75 43 LYS B O 1
ATOM 1569 N N . ASN B 1 44 ? 5.945 23.469 7.883 1 95.5 44 ASN B N 1
ATOM 1570 C CA . ASN B 1 44 ? 5.496 24.625 7.121 1 95.5 44 ASN B CA 1
ATOM 1571 C C . ASN B 1 44 ? 4.609 24.219 5.945 1 95.5 44 ASN B C 1
ATOM 1573 O O . ASN B 1 44 ? 4.113 25.078 5.211 1 95.5 44 ASN B O 1
ATOM 1577 N N . SER B 1 45 ? 4.477 22.984 5.812 1 96.19 45 SER B N 1
ATOM 1578 C CA . SER B 1 45 ? 3.699 22.5 4.68 1 96.19 45 SER B CA 1
ATOM 1579 C C . SER B 1 45 ? 2.205 22.516 4.984 1 96.19 45 SER B C 1
ATOM 1581 O O . SER B 1 45 ? 1.795 22.281 6.121 1 96.19 45 SER B O 1
ATOM 1583 N N . GLN B 1 46 ? 1.477 22.859 3.955 1 93.56 46 GLN B N 1
ATOM 1584 C CA . GLN B 1 46 ? 0.02 22.812 4.027 1 93.56 46 GLN B CA 1
ATOM 1585 C C . GLN B 1 46 ? -0.581 22.359 2.699 1 93.56 46 GLN B C 1
ATOM 1587 O O . GLN B 1 46 ? -0.063 22.688 1.632 1 93.56 46 GLN B O 1
ATOM 1592 N N . ILE B 1 47 ? -1.674 21.641 2.826 1 96.12 47 ILE B N 1
ATOM 1593 C CA . ILE B 1 47 ? -2.373 21.188 1.624 1 96.12 47 ILE B CA 1
ATOM 1594 C C . ILE B 1 47 ? -3.873 21.109 1.902 1 96.12 47 ILE B C 1
ATOM 1596 O O . ILE B 1 47 ? -4.285 20.75 3.008 1 96.12 47 ILE B O 1
ATOM 1600 N N . TYR B 1 48 ? -4.629 21.531 0.903 1 97.06 48 TYR B N 1
ATOM 1601 C CA . TYR B 1 48 ? -6.086 21.438 0.954 1 97.06 48 TYR B CA 1
ATOM 1602 C C . TYR B 1 48 ? -6.621 20.703 -0.271 1 97.06 48 TYR B C 1
ATOM 1604 O O . TYR B 1 48 ? -6.223 21 -1.401 1 97.06 48 TYR B O 1
ATOM 1612 N N . ILE B 1 49 ? -7.426 19.75 -0.003 1 97.12 49 ILE B N 1
ATOM 1613 C CA . ILE B 1 49 ? -8.148 19.031 -1.048 1 97.12 49 ILE B CA 1
ATOM 1614 C C . ILE B 1 49 ? -9.641 19 -0.724 1 97.12 49 ILE B C 1
ATOM 1616 O O . ILE B 1 49 ? -10.047 18.516 0.336 1 97.12 49 ILE B O 1
ATOM 1620 N N . LYS B 1 50 ? -10.469 19.422 -1.657 1 96.81 50 LYS B N 1
ATOM 1621 C CA . LYS B 1 50 ? -11.906 19.547 -1.443 1 96.81 50 LYS B CA 1
ATOM 1622 C C . LYS B 1 50 ? -12.539 18.219 -1.08 1 96.81 50 LYS B C 1
ATOM 1624 O O . LYS B 1 50 ? -12.234 17.188 -1.702 1 96.81 50 LYS B O 1
ATOM 1629 N N . ASN B 1 51 ? -13.375 18.188 -0.008 1 97.75 51 ASN B N 1
ATOM 1630 C CA . ASN B 1 51 ? -14.211 17.078 0.415 1 97.75 51 ASN B CA 1
ATOM 1631 C C . ASN B 1 51 ? -13.391 16 1.132 1 97.75 51 ASN B C 1
ATOM 1633 O O . ASN B 1 51 ? -13.875 14.898 1.373 1 97.75 51 ASN B O 1
ATOM 1637 N N . TYR B 1 52 ? -12.141 16.406 1.395 1 98.38 52 TYR B N 1
ATOM 1638 C CA . TYR B 1 52 ? -11.305 15.438 2.104 1 98.38 52 TYR B CA 1
ATOM 1639 C C . TYR B 1 52 ? -10.656 16.078 3.324 1 98.38 52 TYR B C 1
ATOM 1641 O O . TYR B 1 52 ? -10.234 17.234 3.277 1 98.38 52 TYR B O 1
ATOM 1649 N N . ASN B 1 53 ? -10.633 15.312 4.41 1 98.19 53 ASN B N 1
ATOM 1650 C CA . ASN B 1 53 ? -9.758 15.617 5.531 1 98.19 53 ASN B CA 1
ATOM 1651 C C . ASN B 1 53 ? -8.375 14.992 5.352 1 98.19 53 ASN B C 1
ATOM 1653 O O . ASN B 1 53 ? -8.258 13.867 4.863 1 98.19 53 ASN B O 1
ATOM 1657 N N . ILE B 1 54 ? -7.375 15.734 5.777 1 98.12 54 ILE B N 1
ATOM 1658 C CA . ILE B 1 54 ? -6.008 15.273 5.57 1 98.12 54 ILE B CA 1
ATOM 1659 C C . ILE B 1 54 ? -5.262 15.258 6.902 1 98.12 54 ILE B C 1
ATOM 1661 O O . ILE B 1 54 ? -5.238 16.25 7.621 1 98.12 54 ILE B O 1
ATOM 1665 N N . TYR B 1 55 ? -4.695 14.141 7.203 1 97.94 55 TYR B N 1
ATOM 1666 C CA . TYR B 1 55 ? -3.828 13.969 8.367 1 97.94 55 TYR B CA 1
ATOM 1667 C C . TYR B 1 55 ? -2.414 13.594 7.938 1 97.94 55 TYR B C 1
ATOM 1669 O O . TYR B 1 55 ? -2.227 12.805 7.008 1 97.94 55 TYR B O 1
ATOM 1677 N N . THR B 1 56 ? -1.444 14.156 8.656 1 97.12 56 THR B N 1
ATOM 1678 C CA . THR B 1 56 ? -0.077 13.938 8.203 1 97.12 56 THR B CA 1
ATOM 1679 C C . THR B 1 56 ? 0.838 13.602 9.375 1 97.12 56 THR B C 1
ATOM 1681 O O . THR B 1 56 ? 0.563 13.984 10.516 1 97.12 56 THR B O 1
ATOM 1684 N N . THR B 1 57 ? 1.842 12.859 9.078 1 96.19 57 THR B N 1
ATOM 1685 C CA . THR B 1 57 ? 3.008 12.648 9.93 1 96.19 57 THR B CA 1
ATOM 1686 C C . THR B 1 57 ? 4.293 12.992 9.18 1 96.19 57 THR B C 1
ATOM 1688 O O . THR B 1 57 ? 4.598 12.391 8.148 1 96.19 57 THR B O 1
ATOM 1691 N N . ASN B 1 58 ? 4.988 13.906 9.758 1 96.56 58 ASN B N 1
ATOM 1692 C CA . ASN B 1 58 ? 6.223 14.359 9.117 1 96.56 58 ASN B CA 1
ATOM 1693 C C . ASN B 1 58 ? 7.438 13.602 9.656 1 96.56 58 ASN B C 1
ATOM 1695 O O . ASN B 1 58 ? 7.375 12.992 10.727 1 96.56 58 ASN B O 1
ATOM 1699 N N . HIS B 1 59 ? 8.422 13.734 8.836 1 95.38 59 HIS B N 1
ATOM 1700 C CA . HIS B 1 59 ? 9.688 13.258 9.375 1 95.38 59 HIS B CA 1
ATOM 1701 C C . HIS B 1 59 ? 10.094 14.047 10.617 1 95.38 59 HIS B C 1
ATOM 1703 O O . HIS B 1 59 ? 9.938 15.273 10.648 1 95.38 59 HIS B O 1
ATOM 1709 N N . PRO B 1 60 ? 10.656 13.352 11.562 1 94.81 60 PRO B N 1
ATOM 1710 C CA . PRO B 1 60 ? 10.906 14.023 12.844 1 94.81 60 PRO B CA 1
ATOM 1711 C C . PRO B 1 60 ? 12.039 15.047 12.766 1 94.81 60 PRO B C 1
ATOM 1713 O O . PRO B 1 60 ? 12.133 15.938 13.609 1 94.81 60 PRO B O 1
ATOM 1716 N N . ASP B 1 61 ? 12.805 14.992 11.781 1 94.69 61 ASP B N 1
ATOM 1717 C CA . ASP B 1 61 ? 13.93 15.922 11.719 1 94.69 61 ASP B CA 1
ATOM 1718 C C . ASP B 1 61 ? 13.508 17.266 11.125 1 94.69 61 ASP B C 1
ATOM 1720 O O . ASP B 1 61 ? 14.312 18.188 11.031 1 94.69 61 ASP B O 1
ATOM 1724 N N . GLY B 1 62 ? 12.422 17.297 10.625 1 93.94 62 GLY B N 1
ATOM 1725 C CA . GLY B 1 62 ? 11.859 18.562 10.164 1 93.94 62 GLY B CA 1
ATOM 1726 C C . GLY B 1 62 ? 12.234 18.891 8.734 1 93.94 62 GLY B C 1
ATOM 1727 O O . GLY B 1 62 ? 11.875 19.953 8.219 1 93.94 62 GLY B O 1
ATOM 1728 N N . THR B 1 63 ? 12.883 17.922 8.062 1 94.25 63 THR B N 1
ATOM 1729 C CA . THR B 1 63 ? 13.273 18.156 6.676 1 94.25 63 THR B CA 1
ATOM 1730 C C . THR B 1 63 ? 12.227 17.578 5.719 1 94.25 63 THR B C 1
ATOM 1732 O O . THR B 1 63 ? 11.383 16.781 6.125 1 94.25 63 THR B O 1
ATOM 1735 N N . ALA B 1 64 ? 12.375 18.062 4.531 1 95.62 64 ALA B N 1
ATOM 1736 C CA . ALA B 1 64 ? 11.367 17.719 3.527 1 95.62 64 ALA B CA 1
ATOM 1737 C C . ALA B 1 64 ? 11.664 16.375 2.887 1 95.62 64 ALA B C 1
ATOM 1739 O O . ALA B 1 64 ? 11.945 16.281 1.689 1 95.62 64 ALA B O 1
ATOM 1740 N N . HIS B 1 65 ? 11.547 15.383 3.607 1 93.88 65 HIS B N 1
ATOM 1741 C CA . HIS B 1 65 ? 11.656 14.016 3.105 1 93.88 65 HIS B CA 1
ATOM 1742 C C . HIS B 1 65 ? 10.773 13.062 3.908 1 93.88 65 HIS B C 1
ATOM 1744 O O . HIS B 1 65 ? 10.336 13.406 5.008 1 93.88 65 HIS B O 1
ATOM 1750 N N . GLY B 1 66 ? 10.492 11.914 3.326 1 90.94 66 GLY B N 1
ATOM 1751 C CA . GLY B 1 66 ? 9.625 10.969 4.008 1 90.94 66 GLY B CA 1
ATOM 1752 C C . GLY B 1 66 ? 8.234 11.5 4.262 1 90.94 66 GLY B C 1
ATOM 1753 O O . GLY B 1 66 ? 7.637 12.133 3.387 1 90.94 66 GLY B O 1
ATOM 1754 N N . GLY B 1 67 ? 7.664 11.078 5.367 1 93.56 67 GLY B N 1
ATOM 1755 C CA . GLY B 1 67 ? 6.348 11.539 5.766 1 93.56 67 GLY B CA 1
ATOM 1756 C C . GLY B 1 67 ? 5.219 10.727 5.168 1 93.56 67 GLY B C 1
ATOM 1757 O O . GLY B 1 67 ? 5.395 10.07 4.141 1 93.56 67 GLY B O 1
ATOM 1758 N N . THR B 1 68 ? 4.098 10.836 5.793 1 94.62 68 THR B N 1
ATOM 1759 C CA . THR B 1 68 ? 2.904 10.109 5.367 1 94.62 68 THR B CA 1
ATOM 1760 C C . THR B 1 68 ? 1.656 10.969 5.547 1 94.62 68 THR B C 1
ATOM 1762 O O . THR B 1 68 ? 1.687 11.977 6.258 1 94.62 68 THR B O 1
ATOM 1765 N N . ALA B 1 69 ? 0.621 10.531 4.812 1 95.56 69 ALA B N 1
ATOM 1766 C CA . ALA B 1 69 ? -0.675 11.188 4.973 1 95.56 69 ALA B CA 1
ATOM 1767 C C . ALA B 1 69 ? -1.819 10.211 4.727 1 95.56 69 ALA B C 1
ATOM 1769 O O . ALA B 1 69 ? -1.655 9.227 4.004 1 95.56 69 ALA B O 1
ATOM 1770 N N . VAL B 1 70 ? -2.875 10.508 5.367 1 95.44 70 VAL B N 1
ATOM 1771 C CA . VAL B 1 70 ? -4.148 9.859 5.082 1 95.44 70 VAL B CA 1
ATOM 1772 C C . VAL B 1 70 ? -5.168 10.898 4.621 1 95.44 70 VAL B C 1
ATOM 1774 O O . VAL B 1 70 ? -5.395 11.898 5.305 1 95.44 70 VAL B O 1
ATOM 1777 N N . LEU B 1 71 ? -5.648 10.719 3.404 1 96.62 71 LEU B N 1
ATOM 1778 C CA . LEU B 1 71 ? -6.785 11.484 2.912 1 96.62 71 LEU B CA 1
ATOM 1779 C C . LEU B 1 71 ? -8.078 10.68 3.033 1 96.62 71 LEU B C 1
ATOM 1781 O O . LEU B 1 71 ? -8.148 9.539 2.572 1 96.62 71 LEU B O 1
ATOM 1785 N N . ILE B 1 72 ? -9.102 11.281 3.637 1 95.31 72 ILE B N 1
ATOM 1786 C CA . ILE B 1 72 ? -10.367 10.578 3.83 1 95.31 72 ILE B CA 1
ATOM 1787 C C . ILE B 1 72 ? -11.531 11.516 3.527 1 95.31 72 ILE B C 1
ATOM 1789 O O . ILE B 1 72 ? -11.5 12.688 3.902 1 95.31 72 ILE B O 1
ATOM 1793 N N . LYS B 1 73 ? -12.539 10.953 2.834 1 95.81 73 LYS B N 1
ATOM 1794 C CA . LYS B 1 73 ? -13.734 11.75 2.566 1 95.81 73 LYS B CA 1
ATOM 1795 C C . LYS B 1 73 ? -14.297 12.352 3.854 1 95.81 73 LYS B C 1
ATOM 1797 O O . LYS B 1 73 ? -14.422 11.656 4.863 1 95.81 73 LYS B O 1
ATOM 1802 N N . SER B 1 74 ? -14.68 13.602 3.77 1 96.75 74 SER B N 1
ATOM 1803 C CA . SER B 1 74 ? -15.148 14.336 4.941 1 96.75 74 SER B CA 1
ATOM 1804 C C . SER B 1 74 ? -16.484 13.773 5.445 1 96.75 74 SER B C 1
ATOM 1806 O O . SER B 1 74 ? -16.844 13.984 6.605 1 96.75 74 SER B O 1
ATOM 1808 N N . THR B 1 75 ? -17.172 13.039 4.664 1 94.38 75 THR B N 1
ATOM 1809 C CA . THR B 1 75 ? -18.484 12.523 5.016 1 94.38 75 THR B CA 1
ATOM 1810 C C . THR B 1 75 ? -18.359 11.242 5.832 1 94.38 75 THR B C 1
ATOM 1812 O O . THR B 1 75 ? -19.359 10.75 6.387 1 94.38 75 THR B O 1
ATOM 1815 N N . ILE B 1 76 ? -17.172 10.719 5.895 1 91.88 76 ILE B N 1
ATOM 1816 C CA . ILE B 1 76 ? -16.953 9.469 6.617 1 91.88 76 ILE B CA 1
ATOM 1817 C C . ILE B 1 76 ? -16.578 9.766 8.07 1 91.88 76 ILE B C 1
ATOM 1819 O O . ILE B 1 76 ? -15.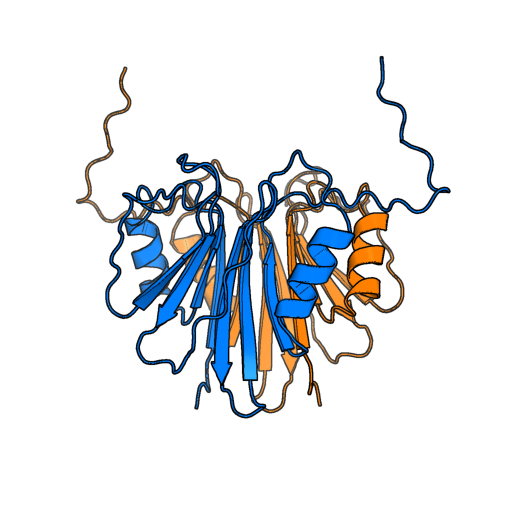617 10.484 8.328 1 91.88 76 ILE B O 1
ATOM 1823 N N . ASP B 1 77 ? -17.328 9.188 8.938 1 92.62 77 ASP B N 1
ATOM 1824 C CA . ASP B 1 77 ? -17 9.336 10.352 1 92.62 77 ASP B CA 1
ATOM 1825 C C . ASP B 1 77 ? -15.688 8.633 10.68 1 92.62 77 ASP B C 1
ATOM 1827 O O . ASP B 1 77 ? -15.492 7.469 10.336 1 92.62 77 ASP B O 1
ATOM 1831 N N . HIS B 1 78 ? -14.789 9.406 11.289 1 94.31 78 HIS B N 1
ATOM 1832 C CA . HIS B 1 78 ? -13.469 8.883 11.609 1 94.31 78 HIS B CA 1
ATOM 1833 C C . HIS B 1 78 ? -12.828 9.672 12.742 1 94.31 78 HIS B C 1
ATOM 1835 O O . HIS B 1 78 ? -13.32 10.734 13.125 1 94.31 78 HIS B O 1
ATOM 1841 N N . TYR B 1 79 ? -11.773 9.031 13.336 1 94.62 79 TYR B N 1
ATOM 1842 C CA . TYR B 1 79 ? -10.938 9.734 14.305 1 94.62 79 TYR B CA 1
ATOM 1843 C C . TYR B 1 79 ? -9.461 9.492 14.023 1 94.62 79 TYR B C 1
ATOM 1845 O O . TYR B 1 79 ? -9.07 8.391 13.625 1 94.62 79 TYR B O 1
ATOM 1853 N N . GLU B 1 80 ? -8.781 10.539 14.219 1 95.56 80 GLU B N 1
ATOM 1854 C CA . GLU B 1 80 ? -7.336 10.406 14.062 1 95.56 80 GLU B CA 1
ATOM 1855 C C . GLU B 1 80 ? -6.727 9.641 15.234 1 95.56 80 GLU B C 1
ATOM 1857 O O . GLU B 1 80 ? -7.098 9.867 16.391 1 95.56 80 GLU B O 1
ATOM 1862 N N . LEU B 1 81 ? -5.902 8.734 14.906 1 93.62 81 LEU B N 1
ATOM 1863 C CA . LEU B 1 81 ? -5.109 8.055 15.93 1 93.62 81 LEU B CA 1
ATOM 1864 C C . LEU B 1 81 ? -3.773 8.758 16.141 1 93.62 81 LEU B C 1
ATOM 1866 O O . LEU B 1 81 ? -3.322 9.516 15.266 1 93.62 81 LEU B O 1
ATOM 1870 N N . PRO B 1 82 ? -3.174 8.492 17.297 1 92.12 82 PRO B N 1
ATOM 1871 C CA . PRO B 1 82 ? -1.848 9.078 17.5 1 92.12 82 PRO B CA 1
ATOM 1872 C C . PRO B 1 82 ? -0.848 8.664 16.422 1 92.12 82 PRO B C 1
ATOM 1874 O O . PRO B 1 82 ? -0.855 7.516 15.977 1 92.12 82 PRO B O 1
ATOM 1877 N N . SER B 1 83 ? -0.143 9.648 16 1 90.12 83 SER B N 1
ATOM 1878 C CA . SER B 1 83 ? 0.894 9.359 15.016 1 90.12 83 SER B CA 1
ATOM 1879 C C . SER B 1 83 ? 2.002 8.5 15.617 1 90.12 83 SER B C 1
ATOM 1881 O O . SER B 1 83 ? 2.223 8.523 16.828 1 90.12 83 SER B O 1
ATOM 1883 N N . TYR B 1 84 ? 2.596 7.766 14.75 1 87.19 84 TYR B N 1
ATOM 1884 C CA . TYR B 1 84 ? 3.814 7.047 15.102 1 87.19 84 TYR B CA 1
ATOM 1885 C C . TYR B 1 84 ? 4.996 7.535 14.273 1 87.19 84 TYR B C 1
ATOM 1887 O O . TYR B 1 84 ? 4.988 7.426 13.047 1 87.19 84 TYR B O 1
ATOM 1895 N N . THR B 1 85 ? 5.992 8.07 14.984 1 89.75 85 THR B N 1
ATOM 1896 C CA . THR B 1 85 ? 7.086 8.672 14.227 1 89.75 85 THR B CA 1
ATOM 1897 C C . THR B 1 85 ? 8.43 8.367 14.891 1 89.75 85 THR B C 1
ATOM 1899 O O . THR B 1 85 ? 8.602 8.602 16.094 1 89.75 85 THR B O 1
ATOM 1902 N N . THR B 1 86 ? 9.211 7.762 14.156 1 85.44 86 THR B N 1
ATOM 1903 C CA . THR B 1 86 ? 10.641 7.617 14.422 1 85.44 86 THR B CA 1
ATOM 1904 C C . THR B 1 86 ? 11.461 8.031 13.203 1 85.44 86 THR B C 1
ATOM 1906 O O . THR B 1 86 ? 10.906 8.43 12.18 1 85.44 86 THR B O 1
ATOM 1909 N N . GLU B 1 87 ? 12.758 7.961 13.367 1 83 87 GLU B N 1
ATOM 1910 C CA . GLU B 1 87 ? 13.625 8.273 12.227 1 83 87 GLU B CA 1
ATOM 1911 C C . GLU B 1 87 ? 13.375 7.316 11.07 1 83 87 GLU B C 1
ATOM 1913 O O . GLU B 1 87 ? 13.516 7.695 9.898 1 83 87 GLU B O 1
ATOM 1918 N N . HIS B 1 88 ? 12.891 6.172 11.414 1 80.31 88 HIS B N 1
ATOM 1919 C CA . HIS B 1 88 ? 12.836 5.16 10.367 1 80.31 88 HIS B CA 1
ATOM 1920 C C . HIS B 1 88 ? 11.398 4.762 10.055 1 80.31 88 HIS B C 1
ATOM 1922 O O . HIS B 1 88 ? 11.141 4.02 9.102 1 80.31 88 HIS B O 1
ATOM 1928 N N . ILE B 1 89 ? 10.469 5.273 10.875 1 85.12 89 ILE B N 1
ATOM 1929 C CA . ILE B 1 89 ? 9.062 4.965 10.625 1 85.12 89 ILE B CA 1
ATOM 1930 C C . ILE B 1 89 ? 8.219 6.219 10.812 1 85.12 89 ILE B C 1
ATOM 1932 O O . ILE B 1 89 ? 8.266 6.855 11.867 1 85.12 89 ILE B O 1
ATOM 1936 N N . GLN B 1 90 ? 7.543 6.598 9.82 1 91.12 90 GLN B N 1
ATOM 1937 C CA . GLN B 1 90 ? 6.465 7.574 9.898 1 91.12 90 GLN B CA 1
ATOM 1938 C C . GLN B 1 90 ? 5.121 6.941 9.555 1 91.12 90 GLN B C 1
ATOM 1940 O O . GLN B 1 90 ? 4.973 6.32 8.5 1 91.12 90 GLN B O 1
ATOM 1945 N N . ALA B 1 91 ? 4.156 7.07 10.469 1 92.06 91 ALA B N 1
ATOM 1946 C CA . ALA B 1 91 ? 2.855 6.445 10.234 1 92.06 91 ALA B CA 1
ATOM 1947 C C . ALA B 1 91 ? 1.72 7.391 10.617 1 92.06 91 ALA B C 1
ATOM 1949 O O . ALA B 1 91 ? 1.725 7.965 11.711 1 92.06 91 ALA B O 1
ATOM 1950 N N . THR B 1 92 ? 0.846 7.613 9.695 1 95.38 92 THR B N 1
ATOM 1951 C CA . THR B 1 92 ? -0.408 8.32 9.938 1 95.38 92 THR B CA 1
ATOM 1952 C C . THR B 1 92 ? -1.581 7.344 9.961 1 95.38 92 THR B C 1
ATOM 1954 O O . THR B 1 92 ? -1.743 6.535 9.047 1 95.38 92 THR B O 1
ATOM 1957 N N . SER B 1 93 ? -2.369 7.426 11.094 1 94.19 93 SER B N 1
ATOM 1958 C CA . SER B 1 93 ? -3.428 6.434 11.25 1 94.19 93 SER B CA 1
ATOM 1959 C C . SER B 1 93 ? -4.746 7.09 11.648 1 94.19 93 SER B C 1
ATOM 1961 O O . SER B 1 93 ? -4.754 8.086 12.375 1 94.19 93 SER B O 1
ATOM 1963 N N . ILE B 1 94 ? -5.824 6.461 11.109 1 94.5 94 ILE B N 1
ATOM 1964 C CA . ILE B 1 94 ? -7.172 6.855 11.492 1 94.5 94 ILE B CA 1
ATOM 1965 C C . ILE B 1 94 ? -7.984 5.617 11.867 1 94.5 94 ILE B C 1
ATOM 1967 O O . ILE B 1 94 ? -7.621 4.496 11.508 1 94.5 94 ILE B O 1
ATOM 1971 N N . GLN B 1 95 ? -8.969 5.891 12.633 1 92.88 95 GLN B N 1
ATOM 1972 C CA . GLN B 1 95 ? -9.945 4.859 12.992 1 92.88 95 GLN B CA 1
ATOM 1973 C C . GLN B 1 95 ? -11.312 5.168 12.391 1 92.88 95 GLN B C 1
ATOM 1975 O O . GLN B 1 95 ? -11.789 6.301 12.477 1 92.88 95 GLN B O 1
ATOM 1980 N N . ILE B 1 96 ? -11.844 4.094 11.734 1 87.44 96 ILE B N 1
ATOM 1981 C CA . ILE B 1 96 ? -13.195 4.234 11.195 1 87.44 96 ILE B CA 1
ATOM 1982 C C . ILE B 1 96 ? -14.102 3.164 11.797 1 87.44 96 ILE B C 1
ATOM 1984 O O . ILE B 1 96 ? -13.625 2.184 12.367 1 87.44 96 ILE B O 1
ATOM 1988 N N . GLN B 1 97 ? -15.383 3.557 11.82 1 81.94 97 GLN B N 1
ATOM 1989 C CA . GLN B 1 97 ? -16.391 2.621 12.312 1 81.94 97 GLN B CA 1
ATOM 1990 C C . GLN B 1 97 ? -17.234 2.068 11.172 1 81.94 97 GLN B C 1
ATOM 1992 O O . GLN B 1 97 ? -17.734 2.83 10.336 1 81.94 97 GLN B O 1
ATOM 1997 N N . ASP B 1 98 ? -17.203 0.749 11.016 1 70.06 98 ASP B N 1
ATOM 1998 C CA . ASP B 1 98 ? -18.141 0.133 10.078 1 70.06 98 ASP B CA 1
ATOM 1999 C C . ASP B 1 98 ? -19.109 -0.802 10.797 1 70.06 98 ASP B C 1
ATOM 2001 O O . ASP B 1 98 ? -19.266 -0.717 12.016 1 70.06 98 ASP B O 1
ATOM 2005 N N . ARG B 1 99 ? -19.906 -1.535 10.055 1 67.56 99 ARG B N 1
ATOM 2006 C CA . ARG B 1 99 ? -20.938 -2.402 10.602 1 67.56 99 ARG B CA 1
ATOM 2007 C C . ARG B 1 99 ? -20.328 -3.459 11.523 1 67.56 99 ARG B C 1
ATOM 2009 O O . ARG B 1 99 ? -21.016 -3.975 12.414 1 67.56 99 ARG B O 1
ATOM 2016 N N . ASN B 1 100 ? -19.047 -3.748 11.328 1 68.69 100 ASN B N 1
ATOM 2017 C CA . ASN B 1 100 ? -18.391 -4.781 12.117 1 68.69 100 ASN B CA 1
ATOM 2018 C C . ASN B 1 100 ? -17.594 -4.18 13.273 1 68.69 100 ASN B C 1
ATOM 2020 O O . ASN B 1 100 ? -16.953 -4.906 14.031 1 68.69 100 ASN B O 1
ATOM 2024 N N . GLY B 1 101 ? -17.609 -2.861 13.438 1 76.62 101 GLY B N 1
ATOM 2025 C CA . GLY B 1 101 ? -16.891 -2.199 14.508 1 76.62 101 GLY B CA 1
ATOM 2026 C C . GLY B 1 101 ? -15.805 -1.264 14.008 1 76.62 101 GLY B C 1
ATOM 2027 O O . GLY B 1 101 ? -15.898 -0.74 12.891 1 76.62 101 GLY B O 1
ATOM 2028 N N . GLN B 1 102 ? -14.844 -1.138 14.945 1 82 102 GLN B N 1
ATOM 2029 C CA . GLN B 1 102 ? -13.773 -0.188 14.648 1 82 102 GLN B CA 1
ATOM 2030 C C . GLN B 1 102 ? -12.648 -0.857 13.859 1 82 102 GLN B C 1
ATOM 2032 O O . GLN B 1 102 ? -12.32 -2.018 14.109 1 82 102 GLN B O 1
ATOM 2037 N N . PHE B 1 103 ? -12.141 -0.164 12.875 1 83 103 PHE B N 1
ATOM 2038 C CA . PHE B 1 103 ? -10.93 -0.659 12.227 1 83 103 PHE B CA 1
ATOM 2039 C C . PHE B 1 103 ? -10 0.492 11.867 1 83 103 PHE B C 1
ATOM 2041 O O . PHE B 1 103 ? -10.453 1.604 11.586 1 83 103 PHE B O 1
ATOM 2048 N N . SER B 1 104 ? -8.719 0.205 11.906 1 89.44 104 SER B N 1
ATOM 2049 C CA . SER B 1 104 ? -7.688 1.212 11.695 1 89.44 104 SER B CA 1
ATOM 2050 C C . SER B 1 104 ? -7.164 1.177 10.266 1 89.44 104 SER B C 1
ATOM 2052 O O . SER B 1 104 ? -6.992 0.101 9.688 1 89.44 104 SER B O 1
ATOM 2054 N N . VAL B 1 105 ? -6.988 2.33 9.766 1 89.75 105 VAL B N 1
ATOM 2055 C CA . VAL B 1 105 ? -6.336 2.506 8.469 1 89.75 105 VAL B CA 1
ATOM 2056 C C . VAL B 1 105 ? -5.094 3.379 8.633 1 89.75 105 VAL B C 1
ATOM 2058 O O . VAL B 1 105 ? -5.152 4.445 9.242 1 89.75 105 VAL B O 1
ATOM 2061 N N . SER B 1 106 ? -3.963 2.854 8.031 1 91.44 106 SER B N 1
ATOM 2062 C CA . SER B 1 106 ? -2.705 3.531 8.32 1 91.44 106 SER B CA 1
ATOM 2063 C C . SER B 1 106 ? -1.83 3.625 7.074 1 91.44 106 SER B C 1
ATOM 2065 O O . SER B 1 106 ? -1.685 2.646 6.336 1 91.44 106 SER B O 1
ATOM 2067 N N . SER B 1 107 ? -1.312 4.797 6.859 1 91.81 107 SER B N 1
ATOM 2068 C CA . SER B 1 107 ? -0.2 4.973 5.93 1 91.81 107 SER B CA 1
ATOM 2069 C C . SER B 1 107 ? 1.14 4.934 6.656 1 91.81 107 SER B C 1
ATOM 2071 O O . SER B 1 107 ? 1.332 5.637 7.652 1 91.81 107 SER B O 1
ATOM 2073 N N . VAL B 1 108 ? 2.004 4.113 6.156 1 87.81 108 VAL B N 1
ATOM 2074 C CA . VAL B 1 108 ? 3.301 3.977 6.812 1 87.81 108 VAL B CA 1
ATOM 2075 C C . VAL B 1 108 ? 4.418 4.086 5.777 1 87.81 108 VAL B C 1
ATOM 2077 O O . VAL B 1 108 ? 4.289 3.576 4.66 1 87.81 108 VAL B O 1
ATOM 2080 N N . TYR B 1 109 ? 5.445 4.777 6.184 1 86.5 109 TYR B N 1
ATOM 2081 C CA . TYR B 1 109 ? 6.645 4.906 5.363 1 86.5 109 TYR B CA 1
ATOM 2082 C C . TYR B 1 109 ? 7.887 4.496 6.145 1 86.5 109 TYR B C 1
ATOM 2084 O O . TYR B 1 109 ? 8.109 4.969 7.266 1 86.5 109 TYR B O 1
ATOM 2092 N N . CYS B 1 110 ? 8.617 3.611 5.469 1 81.5 110 CYS B N 1
ATOM 2093 C CA . CYS B 1 110 ? 9.953 3.211 5.91 1 81.5 110 CYS B CA 1
ATOM 2094 C C . CYS B 1 110 ? 10.977 3.418 4.805 1 81.5 110 CYS B C 1
ATOM 2096 O O . CYS B 1 110 ? 10.812 2.92 3.691 1 81.5 110 CYS B O 1
ATOM 2098 N N . PRO B 1 111 ? 12.078 4.082 5.191 1 76.62 111 PRO B N 1
ATOM 2099 C CA . PRO B 1 111 ? 13.109 4.277 4.172 1 76.62 111 PRO B CA 1
ATOM 2100 C C . PRO B 1 111 ? 13.727 2.965 3.697 1 76.62 111 PRO B C 1
ATOM 2102 O O . PRO B 1 111 ? 13.859 2.021 4.484 1 76.62 111 PRO B O 1
ATOM 2105 N N . PRO B 1 112 ? 14.109 2.699 2.318 1 62.75 112 PRO B N 1
ATOM 2106 C CA . PRO B 1 112 ? 14.609 1.45 1.739 1 62.75 112 PRO B CA 1
ATOM 2107 C C . PRO B 1 112 ? 15.891 0.956 2.412 1 62.75 112 PRO B C 1
ATOM 2109 O O . PRO B 1 112 ? 16.125 -0.252 2.469 1 62.75 112 PRO B O 1
ATOM 2112 N N . LYS B 1 113 ? 16.656 1.854 2.936 1 58.03 113 LYS B N 1
ATOM 2113 C CA . LYS B 1 113 ? 18 1.49 3.375 1 58.03 113 LYS B CA 1
ATOM 2114 C C . LYS B 1 113 ? 18.016 1.061 4.84 1 58.03 113 LYS B C 1
ATOM 2116 O O . LYS B 1 113 ? 19.031 0.623 5.359 1 58.03 113 LYS B O 1
ATOM 2121 N N . HIS B 1 114 ? 16.906 1.012 5.348 1 53.62 114 HIS B N 1
ATOM 2122 C CA . HIS B 1 114 ? 17 0.76 6.781 1 53.62 114 HIS B CA 1
ATOM 2123 C C . HIS B 1 114 ? 16.344 -0.564 7.156 1 53.62 114 HIS B C 1
ATOM 2125 O O . HIS B 1 114 ? 15.273 -0.893 6.656 1 53.62 114 HIS B O 1
ATOM 2131 N N . LYS B 1 115 ? 17.266 -1.313 7.715 1 51.5 115 LYS B N 1
ATOM 2132 C CA . LYS B 1 115 ? 16.797 -2.57 8.289 1 51.5 115 LYS B CA 1
ATOM 2133 C C . LYS B 1 115 ? 15.805 -2.316 9.43 1 51.5 115 LYS B C 1
ATOM 2135 O O . LYS B 1 115 ? 16.109 -1.6 10.383 1 51.5 115 LYS B O 1
ATOM 2140 N N . ILE B 1 116 ? 14.578 -2.311 9.148 1 53.59 116 ILE B N 1
ATOM 2141 C CA . ILE B 1 116 ? 13.602 -2.076 10.211 1 53.59 116 ILE B CA 1
ATOM 2142 C C . ILE B 1 116 ? 13.703 -3.182 11.258 1 53.59 116 ILE B C 1
ATOM 2144 O O . ILE B 1 116 ? 13.719 -4.367 10.922 1 53.59 116 ILE B O 1
ATOM 2148 N N . ILE B 1 117 ? 13.93 -2.621 12.492 1 56.16 117 ILE B N 1
ATOM 2149 C CA . ILE B 1 117 ? 14 -3.482 13.672 1 56.16 117 ILE B CA 1
ATOM 2150 C C . ILE B 1 117 ? 12.617 -4.023 14 1 56.16 117 ILE B C 1
ATOM 2152 O O . ILE B 1 117 ? 11.633 -3.273 14.016 1 56.16 117 ILE B O 1
ATOM 2156 N N . GLU B 1 118 ? 12.531 -5.227 14.039 1 64.25 118 GLU B N 1
ATOM 2157 C CA . GLU B 1 118 ? 11.32 -5.973 14.383 1 64.25 118 GLU B CA 1
ATOM 2158 C C . GLU B 1 118 ? 10.547 -5.281 15.5 1 64.25 118 GLU B C 1
ATOM 2160 O O . GLU B 1 118 ? 9.32 -5.199 15.453 1 64.25 118 GLU B O 1
ATOM 2165 N N . GLU B 1 119 ? 11.32 -4.719 16.438 1 67.06 119 GLU B N 1
ATOM 2166 C CA . GLU B 1 119 ? 10.672 -4.148 17.609 1 67.06 119 GLU B CA 1
ATOM 2167 C C . GLU B 1 119 ? 9.859 -2.908 17.25 1 67.06 119 GLU B C 1
ATOM 2169 O O . GLU B 1 119 ? 8.766 -2.701 17.766 1 67.06 119 GLU B O 1
ATOM 2174 N N . GLN B 1 120 ? 10.43 -2.186 16.375 1 67.5 120 GLN B N 1
ATOM 2175 C CA . GLN B 1 120 ? 9.734 -0.955 16 1 67.5 120 GLN B CA 1
ATOM 2176 C C . GLN B 1 120 ? 8.469 -1.256 15.211 1 67.5 120 GLN B C 1
ATOM 2178 O O . GLN B 1 120 ? 7.438 -0.608 15.414 1 67.5 120 GLN B O 1
ATOM 2183 N N . PHE B 1 121 ? 8.461 -2.238 14.547 1 74.81 121 PHE B N 1
ATOM 2184 C CA . PHE B 1 121 ? 7.297 -2.605 13.75 1 74.81 121 PHE B CA 1
ATOM 2185 C C . PHE B 1 121 ? 6.23 -3.252 14.625 1 74.81 121 PHE B C 1
ATOM 2187 O O . PHE B 1 121 ? 5.035 -3.027 14.422 1 74.81 121 PHE B O 1
ATOM 2194 N N . SER B 1 122 ? 6.762 -3.891 15.609 1 78.06 122 SER B N 1
ATOM 2195 C CA . SER B 1 122 ? 5.801 -4.531 16.5 1 78.06 122 SER B CA 1
ATOM 2196 C C . SER B 1 122 ? 4.965 -3.5 17.25 1 78.06 122 SER B C 1
ATOM 2198 O O . SER B 1 122 ? 3.742 -3.635 17.344 1 78.06 122 SER B O 1
ATOM 2200 N N . ALA B 1 123 ? 5.594 -2.512 17.781 1 80 123 ALA B N 1
ATOM 2201 C CA . ALA B 1 123 ? 4.875 -1.465 18.5 1 80 123 ALA B CA 1
ATOM 2202 C C . ALA B 1 123 ? 3.885 -0.75 17.594 1 80 123 ALA B C 1
ATOM 2204 O O . ALA B 1 123 ? 2.764 -0.442 18 1 80 123 ALA B O 1
ATOM 2205 N N . TYR B 1 124 ? 4.293 -0.537 16.391 1 79.38 124 TYR B N 1
ATOM 2206 C CA . TYR B 1 124 ? 3.438 0.111 15.406 1 79.38 124 TYR B CA 1
ATOM 2207 C C . TYR B 1 124 ? 2.203 -0.734 15.117 1 79.38 124 TYR B C 1
ATOM 2209 O O . TYR B 1 124 ? 1.072 -0.261 15.258 1 79.38 124 TYR B O 1
ATOM 2217 N N . PHE B 1 125 ? 2.391 -1.962 14.883 1 80.94 125 PHE B N 1
ATOM 2218 C CA . PHE B 1 125 ? 1.275 -2.83 14.531 1 80.94 125 PHE B CA 1
ATOM 2219 C C . PHE B 1 125 ? 0.343 -3.029 15.719 1 80.94 125 PHE B C 1
ATOM 2221 O O . PHE B 1 125 ? -0.873 -3.141 15.547 1 80.94 125 PHE B O 1
ATOM 2228 N N . GLU B 1 126 ? 0.921 -3.062 16.828 1 82.12 126 GLU B N 1
ATOM 2229 C CA . GLU B 1 126 ? 0.105 -3.184 18.031 1 82.12 126 GLU B CA 1
ATOM 2230 C C . GLU B 1 126 ? -0.797 -1.966 18.219 1 82.12 126 GLU B C 1
ATOM 2232 O O . GLU B 1 126 ? -1.935 -2.092 18.672 1 82.12 126 GLU B O 1
ATOM 2237 N N . SER B 1 127 ? -0.274 -0.884 17.781 1 82.75 127 SER B N 1
ATOM 2238 C CA . SER B 1 127 ? -1.038 0.349 17.953 1 82.75 127 SER B CA 1
ATOM 2239 C C . SER B 1 127 ? -2.24 0.383 17.016 1 82.75 127 SER B C 1
ATOM 2241 O O . SER B 1 127 ? -3.16 1.181 17.203 1 82.75 127 SER B O 1
ATOM 2243 N N . LEU B 1 128 ? -2.312 -0.453 16.016 1 81.94 128 LEU B N 1
ATOM 2244 C CA . LEU B 1 128 ? -3.381 -0.458 15.023 1 81.94 128 LEU B CA 1
ATOM 2245 C C . LEU B 1 128 ? -4.559 -1.305 15.5 1 81.94 128 LEU B C 1
ATOM 2247 O O . LEU B 1 128 ? -5.66 -1.199 14.961 1 81.94 128 LEU B O 1
ATOM 2251 N N . GLY B 1 129 ? -4.391 -2.215 16.5 1 79.31 129 GLY B N 1
ATOM 2252 C CA . GLY B 1 129 ? -5.457 -3.074 16.984 1 79.31 129 GLY B CA 1
ATOM 2253 C C . GLY B 1 129 ? -5.594 -4.359 16.203 1 79.31 129 GLY B C 1
ATOM 2254 O O . GLY B 1 129 ? -4.613 -4.852 15.633 1 79.31 129 GLY B O 1
ATOM 2255 N N . THR B 1 130 ? -6.852 -4.945 16.172 1 76.44 130 THR B N 1
ATOM 2256 C CA . THR B 1 130 ? -7.02 -6.305 15.672 1 76.44 130 THR B CA 1
ATOM 2257 C C . THR B 1 130 ? -7.617 -6.293 14.266 1 76.44 130 THR B C 1
ATOM 2259 O O . THR B 1 130 ? -7.707 -7.336 13.617 1 76.44 130 THR B O 1
ATOM 2262 N N . ARG B 1 131 ? -8.07 -5.145 13.828 1 79.62 131 ARG B N 1
ATOM 2263 C CA . ARG B 1 131 ? -8.586 -4.953 12.477 1 79.62 131 ARG B CA 1
ATOM 2264 C C . ARG B 1 131 ? -7.977 -3.719 11.828 1 79.62 131 ARG B C 1
ATOM 2266 O O . ARG B 1 131 ? -8.234 -2.59 12.25 1 79.62 131 ARG B O 1
ATOM 2273 N N . PHE B 1 132 ? -7.086 -4.027 10.773 1 80.62 132 PHE B N 1
ATOM 2274 C CA . PHE B 1 132 ? -6.445 -2.848 10.203 1 80.62 132 PHE B CA 1
ATOM 2275 C C . PHE B 1 132 ? -6.039 -3.096 8.758 1 80.62 132 PHE B C 1
ATOM 2277 O O . PHE B 1 132 ? -5.949 -4.246 8.32 1 80.62 132 PHE B O 1
ATOM 2284 N N . ILE B 1 133 ? -5.879 -1.983 8.078 1 81.06 133 ILE B N 1
ATOM 2285 C CA . ILE B 1 133 ? -5.207 -1.876 6.785 1 81.06 133 ILE B CA 1
ATOM 2286 C C . ILE B 1 133 ? -4 -0.948 6.906 1 81.06 133 ILE B C 1
ATOM 2288 O O . ILE B 1 133 ? -4.133 0.194 7.355 1 81.06 133 ILE B O 1
ATOM 2292 N N . ALA B 1 134 ? -2.799 -1.534 6.648 1 78.31 134 ALA B N 1
ATOM 2293 C CA . ALA B 1 134 ? -1.576 -0.739 6.723 1 78.31 134 ALA B CA 1
ATOM 2294 C C . ALA B 1 134 ? -0.845 -0.73 5.383 1 78.31 134 ALA B C 1
ATOM 2296 O O . ALA B 1 134 ? -0.526 -1.789 4.836 1 78.31 134 ALA B O 1
ATOM 2297 N N . GLY B 1 135 ? -0.713 0.375 4.805 1 71.81 135 GLY B N 1
ATOM 2298 C CA . GLY B 1 135 ? 0.007 0.505 3.549 1 71.81 135 GLY B CA 1
ATOM 2299 C C . GLY B 1 135 ? 1.459 0.905 3.732 1 71.81 135 GLY B C 1
ATOM 2300 O O . GLY B 1 135 ? 1.756 1.893 4.406 1 71.81 135 GLY B O 1
ATOM 2301 N N . GLU B 1 136 ? 2.43 -0.111 3.619 1 63.97 136 GLU B N 1
ATOM 2302 C CA . GLU B 1 136 ? 3.846 0.237 3.689 1 63.97 136 GLU B CA 1
ATOM 2303 C C . GLU B 1 136 ? 4.457 0.347 2.295 1 63.97 136 GLU B C 1
ATOM 2305 O O . GLU B 1 136 ? 4.188 -0.485 1.426 1 63.97 136 GLU B O 1
ATOM 2310 N N . ILE B 1 137 ? 4.977 1.481 1.822 1 50.34 137 ILE B N 1
ATOM 2311 C CA . ILE B 1 137 ? 5.586 1.566 0.499 1 50.34 137 ILE B CA 1
ATOM 2312 C C . ILE B 1 137 ? 7.066 1.207 0.589 1 50.34 137 ILE B C 1
ATOM 2314 O O . ILE B 1 137 ? 7.656 0.724 -0.381 1 50.34 137 ILE B O 1
ATOM 2318 N N . GLY B 1 138 ? 7.758 1.144 1.682 1 43.97 138 GLY B N 1
ATOM 2319 C CA . GLY B 1 138 ? 9.203 1.018 1.576 1 43.97 138 GLY B CA 1
ATOM 2320 C C . GLY B 1 138 ? 9.703 -0.39 1.847 1 43.97 138 GLY B C 1
ATOM 2321 O O . GLY B 1 138 ? 8.906 -1.297 2.102 1 43.97 138 GLY B O 1
ATOM 2322 N N . THR B 1 139 ? 11.062 -0.784 1.303 1 40.28 139 THR B N 1
ATOM 2323 C CA . THR B 1 139 ? 11.75 -2.053 1.514 1 40.28 139 THR B CA 1
ATOM 2324 C C . THR B 1 139 ? 11.898 -2.346 3.004 1 40.28 139 THR B C 1
ATOM 2326 O O . THR B 1 139 ? 12.406 -1.51 3.758 1 40.28 139 THR B O 1
ATOM 2329 N N . LEU B 1 140 ? 11.125 -3.131 3.535 1 36.28 140 LEU B N 1
ATOM 2330 C CA . LEU B 1 140 ? 11.305 -3.557 4.918 1 36.28 140 LEU B CA 1
ATOM 2331 C C . LEU B 1 140 ? 12.453 -4.555 5.035 1 36.28 140 LEU B C 1
ATOM 2333 O O . LEU B 1 140 ? 12.5 -5.535 4.293 1 36.28 140 LEU B O 1
ATOM 2337 N N . SER B 1 141 ? 13.688 -4.207 5.227 1 35.78 141 SER B N 1
ATOM 2338 C CA . SER B 1 141 ? 14.68 -5.199 5.637 1 35.78 141 SER B CA 1
ATOM 2339 C C . SER B 1 141 ? 14.461 -5.641 7.078 1 35.78 141 SER B C 1
ATOM 2341 O O . SER B 1 141 ? 14.508 -4.816 7.996 1 35.78 141 SER B O 1
ATOM 2343 N N . ILE B 1 142 ? 13.703 -6.578 7.32 1 33.28 142 ILE B N 1
ATOM 2344 C CA . ILE B 1 142 ? 13.508 -7.043 8.688 1 33.28 142 ILE B CA 1
ATOM 2345 C C . ILE B 1 142 ? 14.727 -7.852 9.133 1 33.28 142 ILE B C 1
ATOM 2347 O O . ILE B 1 142 ? 15.07 -8.859 8.516 1 33.28 142 ILE B O 1
ATOM 2351 N N . HIS B 1 143 ? 15.656 -7.211 9.633 1 35.22 143 HIS B N 1
ATOM 2352 C CA . HIS B 1 143 ? 16.703 -8.008 10.273 1 35.22 143 HIS B CA 1
ATOM 2353 C C . HIS B 1 143 ? 16.125 -8.836 11.422 1 35.22 143 HIS B C 1
ATOM 2355 O O . HIS B 1 143 ? 15.531 -8.289 12.352 1 35.22 143 HIS B O 1
ATOM 2361 N N . THR B 1 144 ? 15.75 -9.953 10.969 1 30.45 144 THR B N 1
ATOM 2362 C CA . THR B 1 144 ? 15.391 -10.844 12.062 1 30.45 144 THR B CA 1
ATOM 2363 C C . THR B 1 144 ? 16.594 -11.094 12.977 1 30.45 144 THR B C 1
ATOM 2365 O O . THR B 1 144 ? 17.672 -11.438 12.508 1 30.45 144 THR B O 1
ATOM 2368 N N . GLY B 1 145 ? 16.906 -10.297 13.797 1 30.03 145 GLY B N 1
ATOM 2369 C CA . GLY B 1 145 ? 17.891 -10.734 14.781 1 30.03 145 GLY B CA 1
ATOM 2370 C C . GLY B 1 145 ? 17.688 -12.18 15.211 1 30.03 145 GLY B C 1
ATOM 2371 O O . GLY B 1 145 ? 18 -12.539 16.344 1 30.03 145 GLY B O 1
ATOM 2372 N N . VAL B 1 146 ? 17.109 -13.07 14.539 1 26.36 146 VAL B N 1
ATOM 2373 C CA . VAL B 1 146 ? 17.328 -14.461 14.93 1 26.36 146 VAL B CA 1
ATOM 2374 C C . VAL B 1 146 ? 18.734 -14.898 14.531 1 26.36 146 VAL B C 1
ATOM 2376 O O . VAL B 1 146 ? 19.188 -14.609 13.422 1 26.36 146 VAL B O 1
ATOM 2379 N N . PRO B 1 147 ? 19.734 -15.445 15.406 1 26.83 147 PRO B N 1
ATOM 2380 C CA . PRO B 1 147 ? 21.109 -15.891 15.164 1 26.83 147 PRO B CA 1
ATOM 2381 C C . PRO B 1 147 ? 21.266 -16.672 13.859 1 26.83 147 PRO B C 1
ATOM 2383 O O . PRO B 1 147 ? 22.297 -16.578 13.188 1 26.83 147 PRO B O 1
ATOM 2386 N N . GLY B 1 148 ? 20.562 -17.75 13.43 1 26.53 148 GLY B N 1
ATOM 2387 C CA . GLY B 1 148 ? 21.109 -18.766 12.555 1 26.53 148 GLY B CA 1
ATOM 2388 C C . GLY B 1 148 ? 21.188 -18.328 11.102 1 26.53 148 GLY B 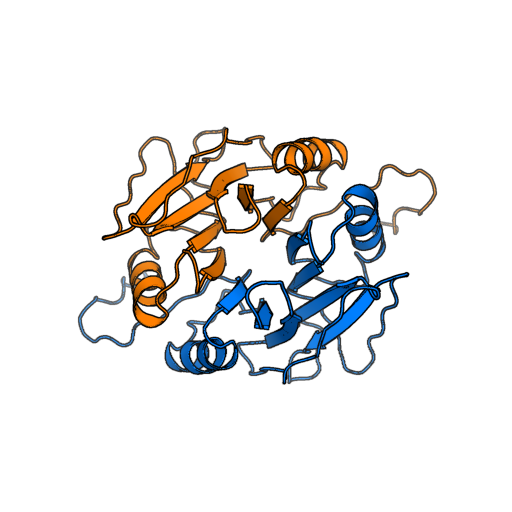C 1
ATOM 2389 O O . GLY B 1 148 ? 21.547 -19.125 10.227 1 26.53 148 GLY B O 1
ATOM 2390 N N . CYS B 1 149 ? 20.312 -17.469 10.508 1 27.47 149 CYS B N 1
ATOM 2391 C CA . CYS B 1 149 ? 20.578 -17.531 9.078 1 27.47 149 CYS B CA 1
ATOM 2392 C C . CYS B 1 149 ? 21.812 -16.703 8.734 1 27.47 149 CYS B C 1
ATOM 2394 O O . CYS B 1 149 ? 21.922 -15.539 9.141 1 27.47 149 CYS B O 1
ATOM 2396 N N . PRO B 1 150 ? 22.969 -17.25 8.188 1 26.45 150 PRO B N 1
ATOM 2397 C CA . PRO B 1 150 ? 24.25 -16.594 7.891 1 26.45 150 PRO B CA 1
ATOM 2398 C C . PRO B 1 150 ? 24.094 -15.406 6.949 1 26.45 150 PRO B C 1
ATOM 2400 O O . PRO B 1 150 ? 23.172 -15.367 6.145 1 26.45 150 PRO B O 1
ATOM 2403 N N . PRO B 1 151 ? 24.656 -14.242 7.234 1 28.66 151 PRO B N 1
ATOM 2404 C CA . PRO B 1 151 ? 24.859 -13.039 6.422 1 28.66 151 PRO B CA 1
ATOM 2405 C C . PRO B 1 151 ? 25.375 -13.359 5.016 1 28.66 151 PRO B C 1
ATOM 2407 O O . PRO B 1 151 ? 26.281 -14.172 4.852 1 28.66 151 PRO B O 1
ATOM 2410 N N . GLN B 1 152 ? 24.562 -13.414 3.98 1 28.55 152 GLN B N 1
ATOM 2411 C CA . GLN B 1 152 ? 25.328 -13.578 2.756 1 28.55 152 GLN B CA 1
ATOM 2412 C C . GLN B 1 152 ? 26.516 -12.617 2.725 1 28.55 152 GLN B C 1
ATOM 2414 O O . GLN B 1 152 ? 26.422 -11.477 3.182 1 28.55 152 GLN B O 1
ATOM 2419 N N . GLU B 1 153 ? 27.703 -13.055 2.568 1 26.52 153 GLU B N 1
ATOM 2420 C CA . GLU B 1 153 ? 29.031 -12.453 2.412 1 26.52 153 GLU B CA 1
ATOM 2421 C C . GLU B 1 153 ? 28.984 -11.289 1.421 1 26.52 153 GLU B C 1
ATOM 2423 O O . GLU B 1 153 ? 28.375 -11.398 0.355 1 26.52 153 GLU B O 1
ATOM 2428 N N . GLU B 1 154 ? 29.031 -10.055 1.815 1 24.75 154 GLU B N 1
ATOM 2429 C CA . GLU B 1 154 ? 29.578 -8.93 1.065 1 24.75 154 GLU B CA 1
ATOM 2430 C C . GLU B 1 154 ? 30.828 -9.336 0.294 1 24.75 154 GLU B C 1
ATOM 2432 O O . GLU B 1 154 ? 31.766 -9.898 0.87 1 24.75 154 GLU B O 1
ATOM 2437 N N . ASP B 1 155 ? 30.719 -9.742 -1.066 1 24.36 155 ASP B N 1
ATOM 2438 C CA . ASP B 1 155 ? 31.984 -9.703 -1.772 1 24.36 155 ASP B CA 1
ATOM 2439 C C . ASP B 1 155 ? 32.719 -8.391 -1.506 1 24.36 155 ASP B C 1
ATOM 2441 O O . ASP B 1 155 ? 32.188 -7.309 -1.726 1 24.36 155 ASP B O 1
ATOM 2445 N N . ASN B 1 156 ? 33.75 -8.469 -0.691 1 21.06 156 ASN B N 1
ATOM 2446 C CA . ASN B 1 156 ? 34.969 -7.695 -0.929 1 21.06 156 ASN B CA 1
ATOM 2447 C C . ASN B 1 156 ? 35.469 -7.879 -2.355 1 21.06 156 ASN B C 1
ATOM 2449 O O . ASN B 1 156 ? 35.531 -9 -2.855 1 21.06 156 ASN B O 1
#

Solvent-accessible surface area (backbone atoms only — not comparable to full-atom values): 16466 Å² total; per-residue (Å²): 123,80,83,57,53,29,36,38,31,34,24,48,78,24,38,75,90,39,43,67,42,50,52,49,51,36,60,76,64,60,45,39,32,41,28,25,22,23,34,31,33,34,93,82,54,81,87,85,54,92,67,41,45,77,45,73,22,48,32,79,83,54,44,70,40,50,12,9,22,34,37,30,36,63,86,55,70,67,43,81,44,80,68,45,71,44,96,60,35,17,26,15,34,34,35,34,70,50,99,90,40,72,36,23,42,31,10,27,29,35,57,64,87,40,64,40,50,56,66,62,52,47,56,53,51,58,72,43,60,71,22,29,41,36,42,31,48,26,27,70,37,47,52,66,81,60,85,79,70,78,75,80,77,75,83,124,124,80,84,56,53,28,36,38,32,34,23,46,77,24,37,72,90,38,43,68,42,49,52,48,50,37,62,78,63,62,45,40,31,41,28,26,22,22,33,31,33,35,93,83,54,82,86,86,53,91,68,42,44,77,43,71,23,48,32,80,83,55,44,70,40,51,13,9,22,34,37,31,36,61,85,55,70,64,43,79,45,80,67,46,72,44,95,60,36,17,25,15,35,33,36,33,69,51,99,87,39,73,34,23,41,30,9,27,29,34,56,64,86,38,62,40,51,58,66,61,52,47,57,54,52,59,72,44,60,72,22,30,42,35,42,32,47,26,27,69,36,46,53,64,83,62,83,79,72,78,75,80,75,75,83,124

Nearest PDB structures (foldseek):
  7n8k-assembly2_B  TM=7.913E-01  e=8.436E-08  Homo sapiens
  2v0r-assembly2_B  TM=7.910E-01  e=1.582E-07  Homo sapiens
  7n94-assembly2_B  TM=7.779E-01  e=1.485E-07  Homo sapiens
  2v0s-assembly1_A  TM=7.904E-01  e=2.785E-07  Homo sapiens
  5cfe-assembly1_A  TM=6.255E-01  e=2.361E-06  Bacillus subtilis subsp. subtilis str. 168

Sequence (312 aa):
MLNKIKIATWNTNGLSPNKGEVEVLLKMHDLDILLIAETHFTKNSQIYIKNYNIYTTNHPDGTAHGGTAVLIKSTIDHYELPSYTTEHIQATSIQIQDRNGQFSVSSVYCPPKHKIIEEQFSAYFESLGTRFIAGEIGTLSIHTGVPGCPPQEEDNMLNKIKIATWNTNGLSPNKGEVEVLLKMHDLDILLIAETHFTKNSQIYIKNYNIYTTNHPDGTAHGGTAVLIKSTIDHYELPSYTTEHIQATSIQIQDRNGQFSVSSVYCPPKHKIIEEQFSAYFESLGTRFIAGEIGTLSIHTGVPGCPPQEEDN

Radius of gyration: 18.53 Å; Cα contacts (8 Å, |Δi|>4): 755; chains: 2; bounding box: 58×47×40 Å

Foldseek 3Di:
DCPDAAEEEDAPLACVVCVVVVLCVCVVVVHFKYKYWWNLDFPPDDDDHPQWDKDKWDAPVRGRTIIIMMIGGPPFDKAWDDWDYDNFKTKTKMWGQDPVGIFMEMEMEGAQPDQDEPVSVVVVVVSRPDHYHYDYDYNHNPPPPPPPDDDPDDDD/DCPDAAEEEDAPLACVVCVVVVQCVCVVVVHFKYKYWWNLDFPPDDDDHPQWDKDKWDAPVRGRTIIIMMIGGPVFDKAWDDWDYDNFKTKTKMWGQDPVGIFMEMEMEGAQPDQDEPVSVVVVVVSRPDHYHYDYPYNHNPPPPPPPDDDPDDDD

Organism: Mythimna separata (NCBI:txid271217)

pLDDT: mean 78.69, std 21.43, range [21.06, 98.38]

Secondary structure (DSSP, 8-state):
--SS-EEEEEE-S-TGGGHHHHHHHHHHTT-SEEEEE-----TT-----TTEEEEEE--TT-SSS--EEEEEETTS-EEEPPPEE-SS-EEEEEEEEETTEEEEEEEEE--TT-EEEHHHHHHHHHHH-SSEEEEE-S--EEE---TTS-------/--S--EEEEEE-S-TGGGHHHHHHHHHHTT-SEEEEE-----TT-----TTEEEEEE--TT-SSS--EEEEEETTS-EEEPPPEE-SS-EEEEEEEEETTEEEEEEEEE--TT-EEEHHHHHHHHHHH-SSEEEEE-S--EEE---TTS-------